Protein AF-A0A971MMQ7-F1 (afdb_monomer_lite)

pLDDT: mean 74.56, std 24.64, range [24.03, 98.5]

Secondary structure (DSSP, 8-state):
------------------HHHHHHHHHHHHHHTTTS-S--HHHHHHH--S----S--EEETTTTEEEPTHHHHHHHHHHHHHHHHHHHHHHHHHHTT----TT-EEEEEE-TT--EEEES---HHHHHHHHHHHHHHSTTTHHHHHHHHHHHHHHTT---HHHHHHHHHHHHIIIII---GGG-EEETTEEES--HHHHHHHTT-S--GGGHHHHHHHHHHHHHHHHH-GGGSPPP-EEEEEETTEEEETT-SS--SHHHHHHHHHHHHTT--------

Radius of gyration: 23.9 Å; chains: 1; bounding box: 64×46×93 Å

Structure (mmCIF, N/CA/C/O backbone):
data_AF-A0A971MMQ7-F1
#
_entry.id   AF-A0A971MMQ7-F1
#
loop_
_atom_site.group_PDB
_atom_site.id
_atom_site.type_symbol
_atom_site.label_atom_id
_atom_site.label_alt_id
_atom_site.label_comp_id
_atom_site.label_asym_id
_atom_site.label_entity_id
_atom_site.label_seq_id
_atom_site.pdbx_PDB_ins_code
_atom_site.Cartn_x
_atom_site.Cartn_y
_atom_site.Cartn_z
_atom_site.occupancy
_atom_site.B_iso_or_equiv
_atom_site.auth_seq_id
_atom_site.auth_comp_id
_atom_site.auth_asym_id
_atom_site.auth_atom_id
_atom_site.pdbx_PDB_model_num
ATOM 1 N N . MET A 1 1 ? 41.070 -28.101 64.635 1.00 34.81 1 MET A N 1
ATOM 2 C CA . MET A 1 1 ? 40.211 -28.229 63.433 1.00 34.81 1 MET A CA 1
ATOM 3 C C . MET A 1 1 ? 39.317 -26.997 63.395 1.00 34.81 1 MET A C 1
ATOM 5 O O . MET A 1 1 ? 38.638 -26.762 64.380 1.00 34.81 1 MET A O 1
ATOM 9 N N . ARG A 1 2 ? 39.597 -26.030 62.505 1.00 27.69 2 ARG A N 1
ATOM 10 C CA . ARG A 1 2 ? 38.999 -25.863 61.154 1.00 27.69 2 ARG A CA 1
ATOM 11 C C . ARG A 1 2 ? 37.474 -25.708 61.256 1.00 27.69 2 ARG A C 1
ATOM 13 O O . ARG A 1 2 ? 36.804 -26.694 61.514 1.00 27.69 2 ARG A O 1
ATOM 20 N N . CYS A 1 3 ? 36.942 -24.488 61.349 1.00 25.64 3 CYS A N 1
ATOM 21 C CA . CYS A 1 3 ? 36.770 -23.439 60.319 1.00 25.64 3 CYS A CA 1
ATOM 22 C C . CYS A 1 3 ? 35.684 -23.767 59.282 1.00 25.64 3 CYS A C 1
ATOM 24 O O . CYS A 1 3 ? 35.900 -24.549 58.362 1.00 25.64 3 CYS A O 1
ATOM 26 N N . VAL A 1 4 ? 34.537 -23.123 59.520 1.00 34.38 4 VAL A N 1
ATOM 27 C CA . VAL A 1 4 ? 33.591 -22.446 58.615 1.00 34.38 4 VAL A CA 1
ATOM 28 C C . VAL A 1 4 ? 33.930 -22.504 57.122 1.00 34.38 4 VAL A C 1
ATOM 30 O O . VAL A 1 4 ? 35.033 -22.127 56.731 1.00 34.38 4 VAL A O 1
ATOM 33 N N . ASN A 1 5 ? 32.945 -22.851 56.288 1.00 28.50 5 ASN A N 1
ATOM 34 C CA . ASN A 1 5 ? 32.966 -22.467 54.880 1.00 28.50 5 ASN A CA 1
ATOM 35 C C . ASN A 1 5 ? 31.577 -22.042 54.386 1.00 28.50 5 ASN A C 1
ATOM 37 O O . ASN A 1 5 ? 30.584 -22.741 54.581 1.00 28.50 5 ASN A O 1
ATOM 41 N N . ASN A 1 6 ? 31.566 -20.860 53.773 1.00 33.62 6 ASN A N 1
ATOM 42 C CA . ASN A 1 6 ? 30.440 -20.151 53.181 1.00 33.62 6 ASN A CA 1
ATOM 43 C C . ASN A 1 6 ? 30.003 -20.796 51.855 1.00 33.62 6 ASN A C 1
ATOM 45 O O . ASN A 1 6 ? 30.851 -21.143 51.035 1.00 33.62 6 ASN A O 1
ATOM 49 N N . GLY A 1 7 ? 28.693 -20.847 51.602 1.00 24.88 7 GLY A N 1
ATOM 50 C CA . GLY A 1 7 ? 28.107 -20.993 50.264 1.00 24.88 7 GLY A CA 1
ATOM 51 C C . GLY A 1 7 ? 27.170 -19.806 49.987 1.00 24.88 7 GLY A C 1
ATOM 52 O O . GLY A 1 7 ? 26.500 -19.368 50.924 1.00 24.88 7 GLY A O 1
ATOM 53 N N . PRO A 1 8 ? 27.143 -19.224 48.774 1.00 30.08 8 PRO A N 1
ATOM 54 C CA . PRO A 1 8 ? 26.617 -17.881 48.569 1.00 30.08 8 PRO A CA 1
ATOM 55 C C . PRO A 1 8 ? 25.093 -17.827 48.430 1.00 30.08 8 PRO A C 1
ATOM 57 O O . PRO A 1 8 ? 24.471 -18.621 47.728 1.00 30.08 8 PRO A O 1
ATOM 60 N N . ILE A 1 9 ? 24.532 -16.794 49.056 1.00 37.62 9 ILE A N 1
ATOM 61 C CA . ILE A 1 9 ? 23.237 -16.182 48.753 1.00 37.62 9 ILE A CA 1
ATOM 62 C C . ILE A 1 9 ? 23.372 -15.458 47.405 1.00 37.62 9 ILE A C 1
ATOM 64 O O . ILE A 1 9 ? 24.308 -14.680 47.224 1.00 37.62 9 ILE A O 1
ATOM 68 N N . GLY A 1 10 ? 22.441 -15.675 46.471 1.00 24.03 10 GLY A N 1
ATOM 69 C CA . GLY A 1 10 ? 22.446 -14.970 45.187 1.00 24.03 10 GLY A CA 1
ATOM 70 C C . GLY A 1 10 ? 21.228 -15.243 44.305 1.00 24.03 10 GLY A C 1
ATOM 71 O O . GLY A 1 10 ? 21.279 -16.094 43.429 1.00 24.03 10 GLY A O 1
ATOM 72 N N . ASN A 1 11 ? 20.143 -14.507 44.563 1.00 31.86 11 ASN A N 1
ATOM 73 C CA . ASN A 1 11 ? 19.087 -14.061 43.639 1.00 31.86 11 ASN A CA 1
ATOM 74 C C . ASN A 1 11 ? 19.003 -14.734 42.250 1.00 31.86 11 ASN A C 1
ATOM 76 O O . ASN A 1 11 ? 19.539 -14.224 41.268 1.00 31.86 11 ASN A O 1
ATOM 80 N N . GLY A 1 12 ? 18.211 -15.801 42.140 1.00 24.23 12 GLY A N 1
ATOM 81 C CA . GLY A 1 12 ? 17.670 -16.265 40.862 1.00 24.23 12 GLY A CA 1
ATOM 82 C C . GLY A 1 12 ? 16.331 -15.587 40.587 1.00 24.23 12 GLY A C 1
ATOM 83 O O . GLY A 1 12 ? 15.289 -16.068 41.026 1.00 24.23 12 GLY A O 1
ATOM 84 N N . VAL A 1 13 ? 16.350 -14.447 39.896 1.00 28.00 13 VAL A N 1
ATOM 85 C CA . VAL A 1 13 ? 15.137 -13.792 39.391 1.00 28.00 13 VAL A CA 1
ATOM 86 C C . VAL A 1 13 ? 14.482 -14.744 38.387 1.00 28.00 13 VAL A C 1
ATOM 88 O O . VAL A 1 13 ? 14.987 -14.928 37.282 1.00 28.00 13 VAL A O 1
ATOM 91 N N . ASN A 1 14 ? 13.360 -15.357 38.770 1.00 30.92 14 ASN A N 1
ATOM 92 C CA . ASN A 1 14 ? 12.449 -16.049 37.858 1.00 30.92 14 ASN A CA 1
ATOM 93 C C . ASN A 1 14 ? 11.810 -15.010 36.921 1.00 30.92 14 ASN A C 1
ATOM 95 O O . ASN A 1 14 ? 10.681 -14.570 37.122 1.00 30.92 14 ASN A O 1
ATOM 99 N N . GLY A 1 15 ? 12.564 -14.583 35.910 1.00 30.33 15 GLY A N 1
ATOM 100 C CA . GLY A 1 15 ? 12.119 -13.684 34.851 1.00 30.33 15 GLY A CA 1
ATOM 101 C C . GLY A 1 15 ? 11.265 -14.416 33.823 1.00 30.33 15 GLY A C 1
ATOM 102 O O . GLY A 1 15 ? 11.632 -14.492 32.655 1.00 30.33 15 GLY A O 1
ATOM 103 N N . TYR A 1 16 ? 10.130 -14.969 34.247 1.00 32.72 16 TYR A N 1
ATOM 104 C CA . TYR A 1 16 ? 9.055 -15.264 33.310 1.00 32.72 16 TYR A CA 1
ATOM 105 C C . TYR A 1 16 ? 8.518 -13.922 32.816 1.00 32.72 16 TYR A C 1
ATOM 107 O O . TYR A 1 16 ? 8.028 -13.113 33.608 1.00 32.72 16 TYR A O 1
ATOM 115 N N . TYR A 1 17 ? 8.601 -13.664 31.514 1.00 37.38 17 TYR A N 1
ATOM 116 C CA . TYR A 1 17 ? 7.833 -12.574 30.936 1.00 37.38 17 TYR A CA 1
ATOM 117 C C . TYR A 1 17 ? 6.344 -12.918 31.087 1.00 37.38 17 TYR A C 1
ATOM 119 O O . TYR A 1 17 ? 5.808 -13.747 30.352 1.00 37.38 17 TYR A O 1
ATOM 127 N N . ASN A 1 18 ? 5.679 -12.317 32.076 1.00 40.66 18 ASN A N 1
ATOM 128 C CA . ASN A 1 18 ? 4.221 -12.287 32.129 1.00 40.66 18 ASN A CA 1
ATOM 129 C C . ASN A 1 18 ? 3.702 -11.612 30.840 1.00 40.66 18 ASN A C 1
ATOM 131 O O . ASN A 1 18 ? 4.338 -10.688 30.330 1.00 40.66 18 ASN A O 1
ATOM 135 N N . GLN A 1 19 ? 2.562 -12.070 30.323 1.00 33.84 19 GLN A N 1
ATOM 136 C CA . GLN A 1 19 ? 1.870 -11.526 29.151 1.00 33.84 19 GLN A CA 1
ATOM 137 C C . GLN A 1 19 ? 1.741 -10.002 29.224 1.00 33.84 19 GLN A C 1
ATOM 139 O O . GLN A 1 19 ? 2.046 -9.318 28.252 1.00 33.84 19 GLN A O 1
ATOM 144 N N . ASP A 1 20 ? 1.436 -9.473 30.408 1.00 39.22 20 ASP A N 1
ATOM 145 C CA . ASP A 1 20 ? 1.331 -8.031 30.643 1.00 39.22 20 ASP A CA 1
ATOM 146 C C . ASP A 1 20 ? 2.671 -7.301 30.471 1.00 39.22 20 ASP A C 1
ATOM 148 O O . ASP A 1 20 ? 2.702 -6.180 29.979 1.00 39.22 20 ASP A O 1
ATOM 152 N N . ASN A 1 21 ? 3.799 -7.938 30.808 1.00 39.00 21 ASN A N 1
ATOM 153 C CA . ASN A 1 21 ? 5.134 -7.353 30.656 1.00 39.00 21 ASN A CA 1
ATOM 154 C C . ASN A 1 21 ? 5.617 -7.375 29.205 1.00 39.00 21 ASN A C 1
ATOM 156 O O . ASN A 1 21 ? 6.308 -6.448 28.798 1.00 39.00 21 ASN A O 1
ATOM 160 N N . LEU A 1 22 ? 5.270 -8.408 28.432 1.00 41.84 22 LEU A N 1
ATOM 161 C CA . LEU A 1 22 ? 5.614 -8.506 27.010 1.00 41.84 22 LEU A CA 1
ATOM 162 C C . LEU A 1 22 ? 4.708 -7.628 26.151 1.00 41.84 22 LEU A C 1
ATOM 164 O O . LEU A 1 22 ? 5.230 -6.896 25.325 1.00 41.84 22 LEU A O 1
ATOM 168 N N . ILE A 1 23 ? 3.393 -7.614 26.391 1.00 44.56 23 ILE A N 1
ATOM 169 C CA . ILE A 1 23 ? 2.484 -6.631 25.780 1.00 44.56 23 ILE A CA 1
ATOM 170 C C . ILE A 1 23 ? 2.944 -5.223 26.159 1.00 44.56 23 ILE A C 1
ATOM 172 O O . ILE A 1 23 ? 3.110 -4.387 25.282 1.00 44.56 23 ILE A O 1
ATOM 176 N N . SER A 1 24 ? 3.285 -4.979 27.432 1.00 45.28 24 SER A N 1
ATOM 177 C CA . SER A 1 24 ? 3.861 -3.697 27.850 1.00 45.28 24 SER A CA 1
ATOM 178 C C . SER A 1 24 ? 5.184 -3.388 27.151 1.00 45.28 24 SER A C 1
ATOM 180 O O . SER A 1 24 ? 5.416 -2.226 26.855 1.00 45.28 24 SER A O 1
ATOM 182 N N . LEU A 1 25 ? 6.050 -4.368 26.880 1.00 44.16 25 LEU A N 1
ATOM 183 C CA . LEU A 1 25 ? 7.312 -4.163 26.161 1.00 44.16 25 LEU A CA 1
ATOM 184 C C . LEU A 1 25 ? 7.067 -3.848 24.680 1.00 44.16 25 LEU A C 1
ATOM 186 O O . LEU A 1 25 ? 7.621 -2.879 24.179 1.00 44.16 25 LEU A O 1
ATOM 190 N N . MET A 1 26 ? 6.197 -4.618 24.021 1.00 44.75 26 MET A N 1
ATOM 191 C CA . MET A 1 26 ? 5.776 -4.412 22.634 1.00 44.75 26 MET A CA 1
ATOM 192 C C . MET A 1 26 ? 5.137 -3.024 22.461 1.00 44.75 26 MET A C 1
ATOM 194 O O . MET A 1 26 ? 5.500 -2.288 21.551 1.00 44.75 26 MET A O 1
ATOM 198 N N . SER A 1 27 ? 4.290 -2.605 23.407 1.00 48.75 27 SER A N 1
ATOM 199 C CA . SER A 1 27 ? 3.716 -1.254 23.443 1.00 48.75 27 SER A CA 1
ATOM 200 C C . SER A 1 27 ? 4.723 -0.165 23.854 1.00 48.75 27 SER A C 1
ATOM 202 O O . SER A 1 27 ? 4.603 0.976 23.420 1.00 48.75 27 SER A O 1
ATOM 204 N N . LYS A 1 28 ? 5.723 -0.469 24.698 1.00 47.91 28 LYS A N 1
ATOM 205 C CA . LYS A 1 28 ? 6.761 0.492 25.127 1.00 47.91 28 LYS A CA 1
ATOM 206 C C . LYS A 1 28 ? 7.783 0.775 24.034 1.00 47.91 28 LYS A C 1
ATOM 208 O O . LYS A 1 28 ? 8.225 1.914 23.946 1.00 47.91 28 LYS A O 1
ATOM 213 N N . GLU A 1 29 ? 8.177 -0.217 23.240 1.00 45.94 29 GLU A N 1
ATOM 214 C CA . GLU A 1 29 ? 9.072 0.002 22.095 1.00 45.94 29 GLU A CA 1
ATOM 215 C C . GLU A 1 29 ? 8.374 0.847 21.016 1.00 45.94 29 GLU A C 1
ATOM 217 O O . GLU A 1 29 ? 8.929 1.870 20.610 1.00 45.94 29 GLU A O 1
ATOM 222 N N . ALA A 1 30 ? 7.094 0.572 20.724 1.00 46.50 30 ALA A N 1
ATOM 223 C CA . ALA A 1 30 ? 6.254 1.447 19.897 1.00 46.50 30 ALA A CA 1
ATOM 224 C C . ALA A 1 30 ? 6.140 2.882 20.444 1.00 46.50 30 ALA A C 1
ATOM 226 O O . ALA A 1 30 ? 6.158 3.850 19.683 1.00 46.50 30 ALA A O 1
ATOM 227 N N . ALA A 1 31 ? 6.101 3.056 21.769 1.00 42.22 31 ALA A N 1
ATOM 228 C CA . ALA A 1 31 ? 6.071 4.379 22.392 1.00 42.22 31 ALA A CA 1
ATOM 229 C C . ALA A 1 31 ? 7.434 5.108 22.396 1.00 42.22 31 ALA A C 1
ATOM 231 O O . ALA A 1 31 ? 7.471 6.335 22.322 1.00 42.22 31 ALA A O 1
ATOM 232 N N . LYS A 1 32 ? 8.571 4.401 22.471 1.00 42.53 32 LYS A N 1
ATOM 233 C CA . LYS A 1 32 ? 9.910 5.018 22.592 1.00 42.53 32 LYS A CA 1
ATOM 234 C C . LYS A 1 32 ? 10.365 5.778 21.342 1.00 42.53 32 LYS A C 1
ATOM 236 O O . LYS A 1 32 ? 11.195 6.677 21.470 1.00 42.53 32 LYS A O 1
ATOM 241 N N . LYS A 1 33 ? 9.826 5.468 20.159 1.00 47.81 33 LYS A N 1
ATOM 242 C CA . LYS A 1 33 ? 10.146 6.166 18.898 1.00 47.81 33 LYS A CA 1
ATOM 243 C C . LYS A 1 33 ? 9.151 7.264 18.500 1.00 47.81 33 LYS A C 1
ATOM 245 O O . LYS A 1 33 ? 9.396 7.954 17.517 1.00 47.81 33 LYS A O 1
ATOM 250 N N . GLN A 1 34 ? 8.114 7.528 19.305 1.00 41.59 34 GLN A N 1
ATOM 251 C CA . GLN A 1 34 ? 7.144 8.625 19.094 1.00 41.59 34 GLN A CA 1
ATOM 252 C C . GLN A 1 34 ? 7.764 10.041 19.071 1.00 41.59 34 GLN A C 1
ATOM 254 O O . GLN A 1 34 ? 7.063 11.007 18.786 1.00 41.59 34 GLN A O 1
ATOM 259 N N . ASN A 1 35 ? 9.070 10.180 19.338 1.00 37.81 35 ASN A N 1
ATOM 260 C CA . ASN A 1 35 ? 9.793 11.456 19.374 1.00 37.81 35 ASN A CA 1
ATOM 261 C C . ASN A 1 35 ? 10.713 11.720 18.165 1.00 37.81 35 ASN A C 1
ATOM 263 O O . ASN A 1 35 ? 11.506 12.661 18.220 1.00 37.81 35 ASN A O 1
ATOM 267 N N . GLN A 1 36 ? 10.645 10.940 17.081 1.00 37.41 36 GLN A N 1
ATOM 268 C CA . GLN A 1 36 ? 11.369 11.256 15.843 1.00 37.41 36 GLN A CA 1
ATOM 269 C C . GLN A 1 36 ? 10.402 11.355 14.663 1.00 37.41 36 GLN A C 1
ATOM 271 O O . GLN A 1 36 ? 9.666 10.430 14.340 1.00 37.41 36 GLN A O 1
ATOM 276 N N . THR A 1 37 ? 10.374 12.551 14.088 1.00 35.06 37 THR A N 1
ATOM 277 C CA . THR A 1 37 ? 9.472 13.025 13.044 1.00 35.06 37 THR A CA 1
ATOM 278 C C . THR A 1 37 ? 9.555 12.206 11.758 1.00 35.06 37 THR A C 1
ATOM 280 O O . THR A 1 37 ? 10.630 11.794 11.327 1.00 35.06 37 THR A O 1
ATOM 283 N N . ALA A 1 38 ? 8.391 12.056 11.128 1.00 42.06 38 ALA A N 1
ATOM 284 C CA . ALA A 1 38 ? 8.193 11.562 9.775 1.00 42.06 38 ALA A CA 1
ATOM 285 C C . ALA A 1 38 ? 9.050 12.334 8.758 1.00 42.06 38 ALA A C 1
ATOM 287 O O . ALA A 1 38 ? 8.891 13.546 8.679 1.00 42.06 38 ALA A O 1
ATOM 288 N N . THR A 1 39 ? 9.932 11.625 8.036 1.00 34.44 39 THR A N 1
ATOM 289 C CA . THR A 1 39 ? 10.373 11.837 6.630 1.00 34.44 39 THR A CA 1
ATOM 290 C C . THR A 1 39 ? 11.683 11.071 6.352 1.00 34.44 39 THR A C 1
ATOM 292 O O . THR A 1 39 ? 12.728 11.673 6.117 1.00 34.44 39 THR A O 1
ATOM 295 N N . SER A 1 40 ? 11.655 9.733 6.399 1.00 37.84 40 SER A N 1
ATOM 296 C CA . SER A 1 40 ? 12.747 8.868 5.890 1.00 37.84 40 SER A CA 1
ATOM 297 C C . SER A 1 40 ? 12.279 7.447 5.499 1.00 37.84 40 SER A C 1
ATOM 299 O O . SER A 1 40 ? 13.078 6.509 5.444 1.00 37.84 40 SER A O 1
ATOM 301 N N . GLY A 1 41 ? 10.973 7.266 5.253 1.00 38.44 41 GLY A N 1
ATOM 302 C CA . GLY A 1 41 ? 10.294 5.961 5.253 1.00 38.44 41 GLY A CA 1
ATOM 303 C C . GLY A 1 41 ? 10.783 4.964 4.201 1.00 38.44 41 GLY A C 1
ATOM 304 O O . GLY A 1 41 ? 11.091 3.831 4.542 1.00 38.44 41 GLY A O 1
ATOM 305 N N . ILE A 1 42 ? 10.954 5.375 2.945 1.00 35.03 42 ILE A N 1
ATOM 306 C CA . ILE A 1 42 ? 11.147 4.397 1.860 1.00 35.03 42 ILE A CA 1
ATOM 307 C C . ILE A 1 42 ? 12.557 3.779 1.861 1.00 35.03 42 ILE A C 1
ATOM 309 O O . ILE A 1 42 ? 12.695 2.567 1.720 1.00 35.03 42 ILE A O 1
ATOM 313 N N . GLU A 1 43 ? 13.620 4.554 2.101 1.00 32.69 43 GLU A N 1
ATOM 314 C CA . GLU A 1 43 ? 14.986 3.997 2.132 1.00 32.69 43 GLU A CA 1
ATOM 315 C C . GLU A 1 43 ? 15.269 3.205 3.416 1.00 32.69 43 GLU A C 1
ATOM 317 O O . GLU A 1 43 ? 15.989 2.212 3.377 1.00 32.69 43 GLU A O 1
ATOM 322 N N . SER A 1 44 ? 14.644 3.553 4.545 1.00 37.41 44 SER A N 1
ATOM 323 C CA . SER A 1 44 ? 14.799 2.794 5.796 1.00 37.41 44 SER A CA 1
ATOM 324 C C . SER A 1 44 ? 14.001 1.483 5.834 1.00 37.41 44 SER A C 1
ATOM 326 O O . SER A 1 44 ? 14.394 0.558 6.548 1.00 37.41 44 SER A O 1
ATOM 328 N N . MET A 1 45 ? 12.932 1.366 5.036 1.00 32.56 45 MET A N 1
ATOM 329 C CA . MET A 1 45 ? 12.142 0.135 4.901 1.00 32.56 45 MET A CA 1
ATOM 330 C C . MET A 1 45 ? 12.858 -0.958 4.098 1.00 32.56 45 MET A C 1
ATOM 332 O O . MET A 1 45 ? 12.612 -2.138 4.348 1.00 32.56 45 MET A O 1
ATOM 336 N N . PHE A 1 46 ? 13.777 -0.586 3.199 1.00 34.44 46 PHE A N 1
ATOM 337 C CA . PHE A 1 46 ? 14.582 -1.533 2.416 1.00 34.44 46 PHE A CA 1
ATOM 338 C C . PHE A 1 46 ? 16.056 -1.630 2.858 1.00 34.44 46 PHE A C 1
ATOM 340 O O . PHE A 1 46 ? 16.687 -2.644 2.580 1.00 34.44 46 PHE A O 1
ATOM 347 N N . ALA A 1 47 ? 16.615 -0.641 3.574 1.00 31.30 47 ALA A N 1
ATOM 348 C CA . ALA A 1 47 ? 18.053 -0.598 3.898 1.00 31.30 47 ALA A CA 1
ATOM 349 C C . ALA A 1 47 ? 18.447 -1.004 5.335 1.00 31.30 47 ALA A C 1
ATOM 351 O O . ALA A 1 47 ? 19.617 -0.897 5.695 1.00 31.30 47 ALA A O 1
ATOM 352 N N . ALA A 1 48 ? 17.534 -1.492 6.180 1.00 33.38 48 ALA A N 1
ATOM 353 C CA . ALA A 1 48 ? 17.875 -1.906 7.548 1.00 33.38 48 ALA A CA 1
ATOM 354 C C . ALA A 1 48 ? 18.111 -3.424 7.695 1.00 33.38 48 ALA A C 1
ATOM 356 O O . ALA A 1 48 ? 17.638 -4.049 8.645 1.00 33.38 48 ALA A O 1
ATOM 357 N N . GLU A 1 49 ? 18.893 -4.028 6.797 1.00 39.31 49 GLU A N 1
ATOM 358 C CA . GLU A 1 49 ? 19.602 -5.275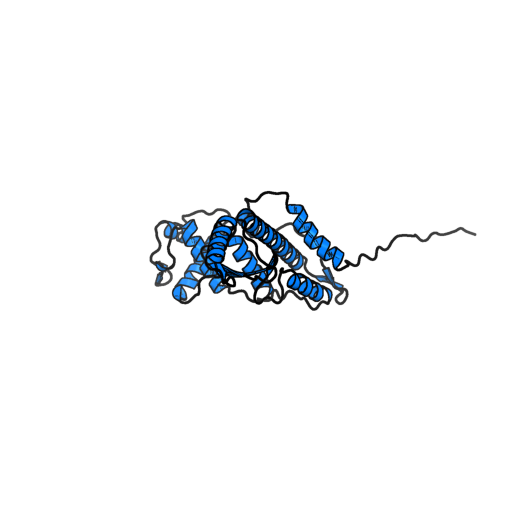 7.107 1.00 39.31 49 GLU A CA 1
ATOM 359 C C . GLU A 1 49 ? 20.868 -4.953 7.908 1.00 39.31 49 GLU A C 1
ATOM 361 O O . GLU A 1 49 ? 21.977 -4.907 7.389 1.00 39.31 49 GLU A O 1
ATOM 366 N N . SER A 1 50 ? 20.696 -4.649 9.192 1.00 31.95 50 SER A N 1
ATOM 367 C CA . SER A 1 50 ? 21.668 -4.890 10.270 1.00 31.95 50 SER A CA 1
ATOM 368 C C . SER A 1 50 ? 21.243 -4.105 11.509 1.00 31.95 50 SER A C 1
ATOM 370 O O . SER A 1 50 ? 20.912 -2.928 11.440 1.00 31.95 50 SER A O 1
ATOM 372 N N . ASN A 1 51 ? 21.317 -4.760 12.670 1.00 30.05 51 ASN A N 1
ATOM 373 C CA . ASN A 1 51 ? 21.263 -4.164 14.017 1.00 30.05 51 ASN A CA 1
ATOM 374 C C . ASN A 1 51 ? 19.930 -4.170 14.779 1.00 30.05 51 ASN A C 1
ATOM 376 O O . ASN A 1 51 ? 19.710 -3.332 15.648 1.00 30.05 51 ASN A O 1
ATOM 380 N N . LEU A 1 52 ? 19.126 -5.221 14.613 1.00 31.94 52 LEU A N 1
ATOM 381 C CA . LEU A 1 52 ? 18.319 -5.744 15.727 1.00 31.94 52 LEU A CA 1
ATOM 382 C C . LEU A 1 52 ? 18.693 -7.206 16.013 1.00 31.94 52 LEU A C 1
ATOM 384 O O . LEU A 1 52 ? 17.856 -8.107 16.024 1.00 31.94 52 LEU A O 1
ATOM 388 N N . SER A 1 53 ? 19.990 -7.429 16.259 1.00 30.17 53 SER A N 1
ATOM 389 C CA . SER A 1 53 ? 20.439 -8.566 17.064 1.00 30.17 53 SER A CA 1
ATOM 390 C C . SER A 1 53 ? 20.181 -8.216 18.523 1.00 30.17 53 SER A C 1
ATOM 392 O O . SER A 1 53 ? 20.986 -7.555 19.173 1.00 30.17 53 SER A O 1
ATOM 394 N N . THR A 1 54 ? 19.044 -8.634 19.068 1.00 35.94 54 THR A N 1
ATOM 395 C CA . THR A 1 54 ? 19.061 -8.965 20.489 1.00 35.94 54 THR A CA 1
ATOM 396 C C . THR A 1 54 ? 19.738 -10.324 20.575 1.00 35.94 54 THR A C 1
ATOM 398 O O . THR A 1 54 ? 19.158 -11.315 20.131 1.00 35.94 54 THR A O 1
ATOM 401 N N . ASP A 1 55 ? 20.945 -10.385 21.137 1.00 34.41 55 ASP A N 1
ATOM 402 C CA . ASP A 1 55 ? 21.786 -11.593 21.269 1.00 34.41 55 ASP A CA 1
ATOM 403 C C . ASP A 1 55 ? 21.162 -12.734 22.105 1.00 34.41 55 ASP A C 1
ATOM 405 O O . ASP A 1 55 ? 21.837 -13.659 22.556 1.00 34.41 55 ASP A O 1
ATOM 409 N N . LYS A 1 56 ? 19.857 -12.685 22.359 1.00 40.38 56 LYS A N 1
ATOM 410 C CA . LYS A 1 56 ? 19.093 -13.718 23.041 1.00 40.38 56 LYS A CA 1
ATOM 411 C C . LYS A 1 56 ? 17.795 -13.900 22.268 1.00 40.38 56 LYS A C 1
ATOM 413 O O . LYS A 1 56 ? 16.903 -13.061 22.346 1.00 40.38 56 LYS A O 1
ATOM 418 N N . GLY A 1 57 ? 17.722 -14.975 21.484 1.00 45.69 57 GLY A N 1
ATOM 419 C CA . GLY A 1 57 ? 16.478 -15.416 20.854 1.00 45.69 57 GLY A CA 1
ATOM 420 C C . GLY A 1 57 ? 15.409 -15.773 21.895 1.00 45.69 57 GLY A C 1
ATOM 421 O O . GLY A 1 57 ? 15.567 -15.551 23.095 1.00 45.69 57 GLY A O 1
ATOM 422 N N . VAL A 1 58 ? 14.323 -16.406 21.468 1.00 44.22 58 VAL A N 1
ATOM 423 C CA . VAL A 1 58 ? 13.361 -16.988 22.418 1.00 44.22 58 VAL A CA 1
ATOM 424 C C . VAL A 1 58 ? 13.801 -18.414 22.739 1.00 44.22 58 VAL A C 1
ATOM 426 O O . VAL A 1 58 ? 13.884 -19.247 21.842 1.00 44.22 58 VAL A O 1
ATOM 429 N N . TYR A 1 59 ? 14.142 -18.694 23.999 1.00 41.66 59 TYR A N 1
ATOM 430 C CA . TYR A 1 59 ? 14.596 -20.020 24.430 1.00 41.66 59 TYR A CA 1
ATOM 431 C C . TYR A 1 59 ? 13.438 -21.031 24.403 1.00 41.66 59 TYR A C 1
ATOM 433 O O . TYR A 1 59 ? 12.469 -20.892 25.152 1.00 41.66 59 TYR A O 1
ATOM 441 N N . ASP A 1 60 ? 13.544 -22.055 23.555 1.00 45.59 60 ASP A N 1
ATOM 442 C CA . ASP A 1 60 ? 12.644 -23.207 23.542 1.00 45.59 60 ASP A CA 1
ATOM 443 C C . ASP A 1 60 ? 13.141 -24.244 24.559 1.00 45.59 60 ASP A C 1
ATOM 445 O O . ASP A 1 60 ? 14.148 -24.925 24.357 1.00 45.59 60 ASP A O 1
ATOM 449 N N . SER A 1 61 ? 12.418 -24.376 25.672 1.00 37.25 61 SER A N 1
ATOM 450 C CA . SER A 1 61 ? 12.764 -25.303 26.753 1.00 37.25 61 SER A CA 1
ATOM 451 C C . SER A 1 61 ? 12.503 -26.777 26.429 1.00 37.25 61 SER A C 1
ATOM 453 O O . SER A 1 61 ? 12.970 -27.643 27.165 1.00 37.25 61 SER A O 1
ATOM 455 N N . LYS A 1 62 ? 11.777 -27.090 25.347 1.00 41.03 62 LYS A N 1
ATOM 456 C CA . LYS A 1 62 ? 11.518 -28.472 24.912 1.00 41.03 62 LYS A CA 1
ATOM 457 C C . LYS A 1 62 ? 12.613 -28.997 23.996 1.00 41.03 62 LYS A C 1
ATOM 459 O O . LYS A 1 62 ? 12.900 -30.189 24.022 1.00 41.03 62 LYS A O 1
ATOM 464 N N . THR A 1 63 ? 13.202 -28.126 23.184 1.00 43.81 63 THR A N 1
ATOM 465 C CA . THR A 1 63 ? 14.261 -28.491 22.232 1.00 43.81 63 THR A CA 1
ATOM 466 C C . THR A 1 63 ? 15.651 -28.055 22.691 1.00 43.81 63 THR A C 1
ATOM 468 O O . THR A 1 63 ? 16.642 -28.508 22.127 1.00 43.81 63 THR A O 1
ATOM 471 N N . GLY A 1 64 ? 15.747 -27.189 23.707 1.00 35.69 64 GLY A N 1
ATOM 472 C CA . GLY A 1 64 ? 17.011 -26.636 24.193 1.00 35.69 64 GLY A CA 1
ATOM 473 C C . GLY A 1 64 ? 17.647 -25.628 23.232 1.00 35.69 64 GLY A C 1
ATOM 474 O O . GLY A 1 64 ? 18.839 -25.347 23.346 1.00 35.69 64 GLY A O 1
ATOM 475 N N . THR A 1 65 ? 16.880 -25.095 22.277 1.00 39.62 65 THR A N 1
ATOM 476 C CA . THR A 1 65 ? 17.379 -24.222 21.205 1.00 39.62 65 THR A CA 1
ATOM 477 C C . THR A 1 65 ? 16.815 -22.813 21.310 1.00 39.62 65 THR A C 1
ATOM 479 O O . THR A 1 65 ? 15.680 -22.610 21.732 1.00 39.62 65 THR A O 1
ATOM 482 N N . TRP A 1 66 ? 17.579 -21.827 20.855 1.00 45.38 66 TRP A N 1
ATOM 483 C CA . TRP A 1 66 ? 17.101 -20.455 20.705 1.00 45.38 66 TRP A CA 1
ATOM 484 C C . TRP A 1 66 ? 16.358 -20.313 19.368 1.00 45.38 66 TRP A C 1
ATOM 486 O O . TRP A 1 66 ? 16.938 -20.562 18.314 1.00 45.38 66 TRP A O 1
ATOM 496 N N . ALA A 1 67 ? 15.078 -19.937 19.398 1.00 45.31 67 ALA A N 1
ATOM 497 C CA . ALA A 1 67 ? 14.309 -19.591 18.204 1.00 45.31 67 ALA A CA 1
ATOM 498 C C . ALA A 1 67 ? 14.766 -18.226 17.659 1.00 45.31 67 ALA A C 1
ATOM 500 O O . ALA A 1 67 ? 15.033 -17.300 18.432 1.00 45.31 67 ALA A O 1
ATOM 501 N N . SER A 1 68 ? 14.870 -18.119 16.332 1.00 43.00 68 SER A N 1
ATOM 502 C CA . SER A 1 68 ? 15.456 -16.983 15.611 1.00 43.00 68 SER A CA 1
ATOM 503 C C . SER A 1 68 ? 14.796 -15.639 15.950 1.00 43.00 68 SER A C 1
ATOM 505 O O . SER A 1 68 ? 13.576 -15.483 15.876 1.00 43.00 68 SER A O 1
ATOM 507 N N . SER A 1 69 ? 15.630 -14.646 16.267 1.00 48.62 69 SER A N 1
ATOM 508 C CA . SER A 1 69 ? 15.279 -13.255 16.596 1.00 48.62 69 SER A CA 1
ATOM 509 C C . SER A 1 69 ? 14.538 -12.505 15.480 1.00 48.62 69 SER A C 1
ATOM 511 O O . SER A 1 69 ? 13.784 -11.581 15.771 1.00 48.62 69 SER A O 1
ATOM 513 N N . GLY A 1 70 ? 14.679 -12.924 14.217 1.00 49.56 70 GLY A N 1
ATOM 514 C CA . GLY A 1 70 ? 14.068 -12.243 13.067 1.00 49.56 70 GLY A CA 1
ATOM 515 C C . GLY A 1 70 ? 12.536 -12.163 13.106 1.00 49.56 70 GLY A C 1
ATOM 516 O O . GLY A 1 70 ? 11.972 -11.126 12.769 1.00 49.56 70 GLY A O 1
ATOM 517 N N . ASN A 1 71 ? 11.853 -13.205 13.596 1.00 58.94 71 ASN A N 1
ATOM 518 C CA . ASN A 1 71 ? 10.382 -13.238 13.619 1.00 58.94 71 ASN A CA 1
ATOM 519 C C . ASN A 1 71 ? 9.791 -12.279 14.659 1.00 58.94 71 ASN A C 1
ATOM 521 O O . ASN A 1 71 ? 8.748 -11.673 14.428 1.00 58.94 71 ASN A O 1
ATOM 525 N N . LEU 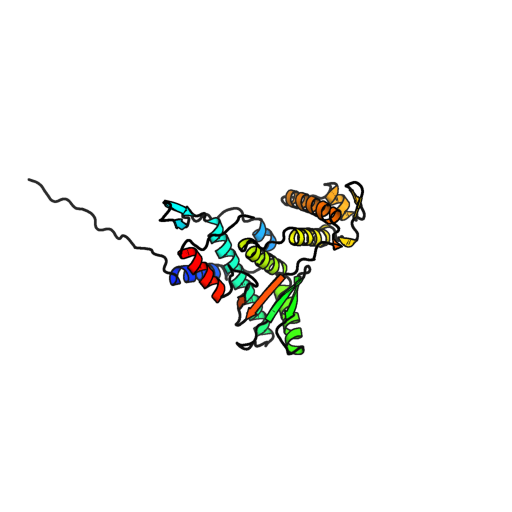A 1 72 ? 10.460 -12.128 15.805 1.00 62.41 72 LEU A N 1
ATOM 526 C CA . LEU A 1 72 ? 10.032 -11.187 16.836 1.00 62.41 72 LEU A CA 1
ATOM 527 C C . LEU A 1 72 ? 10.323 -9.745 16.413 1.00 62.41 72 LEU A C 1
ATOM 529 O O . LEU A 1 72 ? 9.462 -8.891 16.589 1.00 62.41 72 LEU A O 1
ATOM 533 N N . SER A 1 73 ? 11.486 -9.479 15.812 1.00 63.66 73 SER A N 1
ATOM 534 C CA . SER A 1 73 ? 11.823 -8.145 15.299 1.00 63.66 73 SER A CA 1
ATOM 535 C C . SER A 1 73 ? 10.859 -7.689 14.199 1.00 63.66 73 SER A C 1
ATOM 537 O O . SER A 1 73 ? 10.417 -6.544 14.217 1.00 63.66 73 SER A O 1
ATOM 539 N N . LEU A 1 74 ? 10.473 -8.585 13.282 1.00 68.19 74 LEU A N 1
ATOM 540 C CA . LEU A 1 74 ? 9.457 -8.307 12.261 1.00 68.19 74 LEU A CA 1
ATOM 541 C C . LEU A 1 74 ? 8.085 -8.008 12.884 1.00 68.19 74 LEU A C 1
ATOM 543 O O . LEU A 1 74 ? 7.429 -7.044 12.500 1.00 68.19 74 LEU A O 1
ATOM 547 N N . ALA A 1 75 ? 7.666 -8.802 13.873 1.00 69.75 75 ALA A N 1
ATOM 548 C CA . ALA A 1 75 ? 6.406 -8.581 14.578 1.00 69.75 75 ALA A CA 1
ATOM 549 C C . ALA A 1 75 ? 6.387 -7.246 15.337 1.00 69.75 75 ALA A C 1
ATOM 551 O O . ALA A 1 75 ? 5.392 -6.530 15.290 1.00 69.75 75 ALA A O 1
ATOM 552 N N . LEU A 1 76 ? 7.489 -6.899 16.008 1.00 70.19 76 LEU A N 1
ATOM 553 C CA . LEU A 1 76 ? 7.644 -5.611 16.679 1.00 70.19 76 LEU A CA 1
ATOM 554 C C . LEU A 1 76 ? 7.547 -4.466 15.674 1.00 70.19 76 LEU A C 1
ATOM 556 O O . LEU A 1 76 ? 6.751 -3.563 15.888 1.00 70.19 76 LEU A O 1
ATOM 560 N N . ARG A 1 77 ? 8.267 -4.544 14.548 1.00 74.44 77 ARG A N 1
ATOM 561 C CA . ARG A 1 77 ? 8.204 -3.524 13.495 1.00 74.44 77 ARG A CA 1
ATOM 562 C C . ARG A 1 77 ? 6.782 -3.326 12.969 1.00 74.44 77 ARG A C 1
ATOM 564 O O . ARG A 1 77 ? 6.303 -2.201 12.934 1.00 74.44 77 ARG A O 1
ATOM 571 N N . ASN A 1 78 ? 6.086 -4.411 12.630 1.00 80.38 78 ASN A N 1
ATOM 572 C CA . ASN A 1 78 ? 4.704 -4.328 12.160 1.00 80.38 78 ASN A CA 1
ATOM 573 C C . ASN A 1 78 ? 3.776 -3.728 13.235 1.00 80.38 78 ASN A C 1
ATOM 575 O O . ASN A 1 78 ? 2.881 -2.955 12.910 1.00 80.38 78 ASN A O 1
ATOM 579 N N . LEU A 1 79 ? 3.989 -4.025 14.519 1.00 79.94 79 LEU A N 1
ATOM 580 C CA . LEU A 1 79 ? 3.215 -3.389 15.585 1.00 79.94 79 LEU A CA 1
ATOM 581 C C . LEU A 1 79 ? 3.510 -1.882 15.702 1.00 79.94 79 LEU A C 1
ATOM 583 O O . LEU A 1 79 ? 2.575 -1.097 15.842 1.00 79.94 79 LEU A O 1
ATOM 587 N N . GLU A 1 80 ? 4.781 -1.474 15.614 1.00 78.81 80 GLU A N 1
ATOM 588 C CA . GLU A 1 80 ? 5.184 -0.058 15.614 1.00 78.81 80 GLU A CA 1
ATOM 589 C C . GLU A 1 80 ? 4.516 0.702 14.455 1.00 78.81 80 GLU A C 1
ATOM 591 O O . GLU A 1 80 ? 3.909 1.755 14.660 1.00 78.81 80 GLU A O 1
ATOM 596 N N . GLU A 1 81 ? 4.569 0.139 13.247 1.00 82.81 81 GLU A N 1
ATOM 597 C CA . GLU A 1 81 ? 3.920 0.689 12.052 1.00 82.81 81 GLU A CA 1
ATOM 598 C C . GLU A 1 81 ? 2.397 0.773 12.223 1.00 82.81 81 GLU A C 1
ATOM 600 O O . GLU A 1 81 ? 1.788 1.807 11.941 1.00 82.81 81 GLU A O 1
ATOM 605 N N . ARG A 1 82 ? 1.769 -0.290 12.743 1.00 87.75 82 ARG A N 1
ATOM 606 C CA . ARG A 1 82 ? 0.327 -0.337 13.017 1.00 87.75 82 ARG A CA 1
ATOM 607 C C . ARG A 1 82 ? -0.105 0.799 13.943 1.00 87.75 82 ARG A C 1
ATOM 609 O O . ARG A 1 82 ? -1.095 1.473 13.649 1.00 87.75 82 ARG A O 1
ATOM 616 N N . ASP A 1 83 ? 0.621 1.020 15.034 1.00 82.81 83 ASP A N 1
ATOM 617 C CA . ASP A 1 83 ? 0.320 2.087 15.989 1.00 82.81 83 ASP A CA 1
ATOM 618 C C . ASP A 1 83 ? 0.504 3.477 15.370 1.00 82.81 83 ASP A C 1
ATOM 620 O O . ASP A 1 83 ? -0.333 4.359 15.588 1.00 82.81 83 ASP A O 1
ATOM 624 N N . ALA A 1 84 ? 1.535 3.670 14.544 1.00 86.31 84 ALA A N 1
ATOM 625 C CA . ALA A 1 84 ? 1.737 4.918 13.816 1.00 86.31 84 ALA A CA 1
ATOM 626 C C . ALA A 1 84 ? 0.561 5.220 12.868 1.00 86.31 84 ALA A C 1
ATOM 628 O O . ALA A 1 84 ? 0.000 6.320 12.907 1.00 86.31 84 ALA A O 1
ATOM 629 N N . PHE A 1 85 ? 0.111 4.239 12.078 1.00 92.06 85 PHE A N 1
ATOM 630 C CA . PHE A 1 85 ? -1.047 4.417 11.197 1.00 92.06 85 PHE A CA 1
ATOM 631 C C . PHE A 1 85 ? -2.340 4.681 11.972 1.00 92.06 85 PHE A C 1
ATOM 633 O O . PHE A 1 85 ? -3.105 5.571 11.596 1.00 92.06 85 PHE A O 1
ATOM 640 N N . ASN A 1 86 ? -2.566 3.978 13.088 1.00 91.12 86 ASN A N 1
ATOM 641 C CA . ASN A 1 86 ? -3.701 4.252 13.970 1.00 91.12 86 ASN A CA 1
ATOM 642 C C . ASN A 1 86 ? -3.696 5.715 14.428 1.00 91.12 86 ASN A C 1
ATOM 644 O O . ASN A 1 86 ? -4.734 6.376 14.389 1.00 91.12 86 ASN A O 1
ATOM 648 N N . GLN A 1 87 ? -2.545 6.253 14.833 1.00 91.00 87 GLN A N 1
ATOM 649 C CA . GLN A 1 87 ? -2.439 7.647 15.263 1.00 91.00 87 GLN A CA 1
ATOM 650 C C . GLN A 1 87 ? -2.721 8.629 14.129 1.00 91.00 87 GLN A C 1
ATOM 652 O O . GLN A 1 87 ? -3.506 9.559 14.325 1.00 91.00 87 GLN A O 1
ATOM 657 N N . ILE A 1 88 ? -2.137 8.416 12.946 1.00 92.69 88 ILE A N 1
ATOM 658 C CA . ILE A 1 88 ? -2.370 9.270 11.771 1.00 92.69 88 ILE A CA 1
ATOM 659 C C . ILE A 1 88 ? -3.868 9.323 11.452 1.00 92.69 88 ILE A C 1
ATOM 661 O O . ILE A 1 88 ? -4.443 10.410 11.357 1.00 92.69 88 ILE A O 1
ATOM 665 N N . ILE A 1 89 ? -4.520 8.159 11.378 1.00 96.19 89 ILE A N 1
ATOM 666 C CA . ILE A 1 89 ? -5.948 8.045 11.066 1.00 96.19 89 ILE A CA 1
ATOM 667 C C . ILE A 1 89 ? -6.800 8.720 12.147 1.00 96.19 89 ILE A C 1
ATOM 669 O O . ILE A 1 89 ? -7.633 9.570 11.832 1.00 96.19 89 ILE A O 1
ATOM 673 N N . ASN A 1 90 ? -6.588 8.400 13.427 1.00 95.00 90 ASN A N 1
ATOM 674 C CA . ASN A 1 90 ? -7.376 8.980 14.519 1.00 95.00 90 ASN A CA 1
ATOM 675 C C . ASN A 1 90 ? -7.227 10.503 14.599 1.00 95.00 90 ASN A C 1
ATOM 677 O O . ASN A 1 90 ? -8.222 11.212 14.781 1.00 95.00 90 ASN A O 1
ATOM 681 N N . ASN A 1 91 ? -6.006 11.016 14.440 1.00 95.00 91 ASN A N 1
ATOM 682 C CA . ASN A 1 91 ? -5.736 12.451 14.458 1.00 95.00 91 ASN A CA 1
ATOM 683 C C . ASN A 1 91 ? -6.421 13.154 13.283 1.00 95.00 91 ASN A C 1
ATOM 685 O O . ASN A 1 91 ? -7.041 14.202 13.476 1.00 95.00 91 ASN A O 1
ATOM 689 N N . ALA A 1 92 ? -6.365 12.565 12.086 1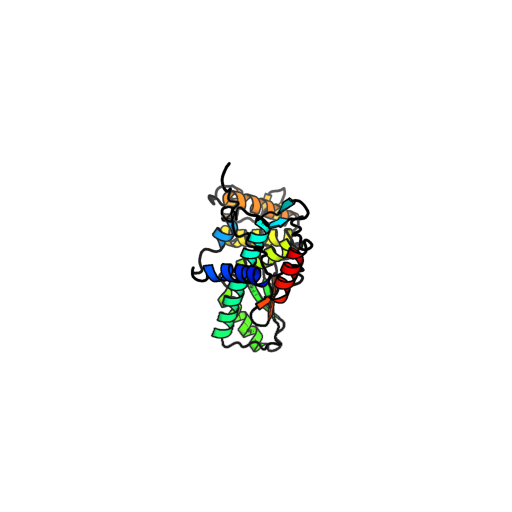.00 96.31 92 ALA A N 1
ATOM 690 C CA . ALA A 1 92 ? -7.019 13.100 10.899 1.00 96.31 92 ALA A CA 1
ATOM 691 C C . ALA A 1 92 ? -8.546 13.159 11.064 1.00 96.31 92 ALA A C 1
ATOM 693 O O . ALA A 1 92 ? -9.146 14.224 10.890 1.00 96.31 92 ALA A O 1
ATOM 694 N N . LEU A 1 93 ? -9.168 12.053 11.488 1.00 97.00 93 LEU A N 1
ATOM 695 C CA . LEU A 1 93 ? -10.613 11.986 11.729 1.00 97.00 93 LEU A CA 1
ATOM 696 C C . LEU A 1 93 ? -11.052 12.988 12.807 1.00 97.00 93 LEU A C 1
ATOM 698 O O . LEU A 1 93 ? -12.019 13.728 12.611 1.00 97.00 93 LEU A O 1
ATOM 702 N N . THR A 1 94 ? -10.302 13.075 13.910 1.00 96.38 94 THR A N 1
ATOM 703 C CA . THR A 1 94 ? -10.581 14.012 15.010 1.00 96.38 94 THR A CA 1
ATOM 704 C C . THR A 1 94 ? -10.493 15.463 14.545 1.00 96.38 94 THR A C 1
ATOM 706 O O . THR A 1 94 ? -11.412 16.244 14.797 1.00 96.38 94 THR A O 1
ATOM 709 N N . LYS A 1 95 ? -9.429 15.829 13.817 1.00 96.69 95 LYS A N 1
ATOM 710 C CA . LYS A 1 95 ? -9.231 17.183 13.276 1.00 96.69 95 LYS A CA 1
ATOM 711 C C . LYS A 1 95 ? -10.331 17.576 12.287 1.00 96.69 95 LYS A C 1
ATOM 713 O O . LYS A 1 95 ? -10.745 18.731 12.264 1.00 96.69 95 LYS A O 1
ATOM 718 N N . ALA A 1 96 ? -10.842 16.619 11.514 1.00 96.88 96 ALA A N 1
ATOM 719 C CA . ALA A 1 96 ? -11.965 16.820 10.601 1.00 96.88 96 ALA A CA 1
ATOM 720 C C . ALA A 1 96 ? -13.341 16.847 11.306 1.00 96.88 96 ALA A C 1
ATOM 722 O O . ALA A 1 96 ? -14.372 17.055 10.653 1.00 96.88 96 ALA A O 1
ATOM 723 N N . GLY A 1 97 ? -13.392 16.629 12.626 1.00 96.62 97 GLY A N 1
ATOM 724 C CA . GLY A 1 97 ? -14.631 16.548 13.403 1.00 96.62 97 GLY A CA 1
ATOM 725 C C . GLY A 1 97 ? -15.469 15.305 13.088 1.00 96.62 97 GLY A C 1
ATOM 726 O O . GLY A 1 97 ? -16.679 15.307 13.312 1.00 96.62 97 GLY A O 1
ATOM 727 N N . ILE A 1 98 ? -14.854 14.258 12.536 1.00 96.12 98 ILE A N 1
ATOM 728 C CA . ILE A 1 98 ? -15.515 12.996 12.211 1.00 96.12 98 ILE A CA 1
ATOM 729 C C . ILE A 1 98 ? -15.507 12.120 13.461 1.00 96.12 98 ILE A C 1
ATOM 731 O O . ILE A 1 98 ? -14.453 11.771 13.987 1.00 96.12 98 ILE A O 1
ATOM 735 N N . LYS A 1 99 ? -16.697 11.742 13.931 1.00 89.50 99 LYS A N 1
ATOM 736 C CA . LYS A 1 99 ? -16.863 10.812 15.050 1.00 89.50 99 LYS A CA 1
ATOM 737 C C . LYS A 1 99 ? -17.383 9.479 14.533 1.00 89.50 99 LYS A C 1
ATOM 739 O O . LYS A 1 99 ? -18.418 9.437 13.864 1.00 89.50 99 LYS A O 1
ATOM 744 N N . LEU A 1 100 ? -16.673 8.407 14.864 1.00 88.56 100 LEU A N 1
ATOM 745 C CA . LEU A 1 100 ? -17.140 7.040 14.667 1.00 88.56 100 LEU A CA 1
ATOM 746 C C . LEU A 1 100 ? -17.761 6.546 15.975 1.00 88.56 100 LEU A C 1
ATOM 748 O O . LEU A 1 100 ? -17.173 6.696 17.046 1.00 88.56 100 LEU A O 1
ATOM 752 N N . SER A 1 101 ? -18.969 6.000 15.902 1.00 86.75 101 SER A N 1
ATOM 753 C CA . SER A 1 101 ? -19.584 5.300 17.024 1.00 86.75 101 SER A CA 1
ATOM 754 C C . SER A 1 101 ? -18.881 3.963 17.256 1.00 86.75 101 SER A C 1
ATOM 756 O O . SER A 1 101 ? -18.281 3.402 16.344 1.00 86.75 101 SER A O 1
ATOM 758 N N . SER A 1 102 ? -19.015 3.394 18.454 1.00 83.06 102 SER A N 1
ATOM 759 C CA . SER A 1 102 ? -18.398 2.098 18.774 1.00 83.06 102 SER A CA 1
ATOM 760 C C . SER A 1 102 ? -18.924 0.918 17.945 1.00 83.06 102 SER A C 1
ATOM 762 O O . SER A 1 102 ? -18.318 -0.154 17.918 1.00 83.06 102 SER A O 1
ATOM 764 N N . LYS A 1 103 ? -20.067 1.105 17.273 1.00 85.81 103 LYS A N 1
ATOM 765 C CA . LYS A 1 103 ? -20.683 0.122 16.376 1.00 85.81 103 LYS A CA 1
ATOM 766 C C . LYS A 1 103 ? -20.294 0.326 14.915 1.00 85.81 103 LYS A C 1
ATOM 768 O O . LYS A 1 103 ? -20.531 -0.568 14.112 1.00 85.81 103 LYS A O 1
ATOM 773 N N . GLU A 1 104 ? -19.733 1.482 14.568 1.00 90.88 104 GLU A N 1
ATOM 774 C CA . GLU A 1 104 ? -19.285 1.742 13.206 1.00 90.88 104 GLU A CA 1
ATOM 775 C C . GLU A 1 104 ? -17.953 1.038 12.973 1.00 90.88 104 GLU A C 1
ATOM 777 O O . GLU A 1 104 ? -16.967 1.263 13.677 1.00 90.88 104 GLU A O 1
ATOM 782 N N . LYS A 1 105 ? -17.955 0.176 11.963 1.00 94.25 105 LYS A N 1
ATOM 783 C CA . LYS A 1 105 ? -16.784 -0.492 11.423 1.00 94.25 105 LYS A CA 1
ATOM 784 C C . LYS A 1 105 ? -16.700 -0.097 9.961 1.00 94.25 105 LYS A C 1
ATOM 786 O O . LYS A 1 105 ? -17.688 -0.223 9.243 1.00 94.25 105 LYS A O 1
ATOM 791 N N . MET A 1 106 ? -15.533 0.363 9.537 1.00 96.19 106 MET A N 1
ATOM 792 C CA . MET A 1 106 ? -15.295 0.694 8.142 1.00 96.19 106 MET A CA 1
ATOM 793 C C . MET A 1 106 ? -14.170 -0.158 7.573 1.00 96.19 106 MET A C 1
ATOM 795 O O . MET A 1 106 ? -13.223 -0.472 8.286 1.00 96.19 106 MET A O 1
ATOM 799 N N . THR A 1 107 ? -14.265 -0.512 6.298 1.00 98.06 107 THR A N 1
ATOM 800 C CA . THR A 1 107 ? -13.178 -1.172 5.572 1.00 98.06 107 THR A CA 1
ATOM 801 C C . THR A 1 107 ? -12.537 -0.152 4.650 1.00 98.06 107 THR A C 1
ATOM 803 O O . THR A 1 107 ? -13.210 0.411 3.781 1.00 98.06 107 THR A O 1
ATOM 806 N N . LEU A 1 108 ? -11.244 0.079 4.853 1.00 98.12 108 LEU A N 1
ATOM 807 C CA . LEU A 1 108 ? -10.400 0.881 3.982 1.00 98.12 108 LEU A CA 1
ATOM 808 C C . LEU A 1 108 ? -9.920 -0.013 2.841 1.00 98.12 108 LEU A C 1
ATOM 810 O O . LEU A 1 108 ? -9.383 -1.092 3.091 1.00 98.12 108 LEU A O 1
ATOM 814 N N . THR A 1 109 ? -10.123 0.427 1.604 1.00 98.06 109 THR A N 1
ATOM 815 C CA . THR A 1 109 ? -9.565 -0.208 0.407 1.00 98.06 109 THR A CA 1
ATOM 816 C C . THR A 1 109 ? -8.562 0.749 -0.216 1.00 98.06 109 THR A C 1
ATOM 818 O O . THR A 1 109 ? -8.941 1.868 -0.550 1.00 98.06 109 THR A O 1
ATOM 821 N N . ILE A 1 110 ? -7.307 0.320 -0.334 1.00 97.38 110 ILE A N 1
ATOM 822 C CA . ILE A 1 110 ? -6.210 1.094 -0.917 1.00 97.38 110 ILE A CA 1
ATOM 823 C C . ILE A 1 110 ? -5.888 0.493 -2.283 1.00 97.38 110 ILE A C 1
ATOM 825 O O . ILE A 1 110 ? -5.558 -0.694 -2.367 1.00 97.38 110 ILE A O 1
ATOM 829 N N . ASP A 1 111 ? -6.017 1.287 -3.340 1.00 96.12 111 ASP A N 1
ATOM 830 C CA . ASP A 1 111 ? -5.719 0.847 -4.702 1.00 96.12 111 ASP A CA 1
ATOM 831 C C . ASP A 1 111 ? -4.220 0.936 -5.039 1.00 96.12 111 ASP A C 1
ATOM 833 O O . ASP A 1 111 ? -3.396 1.377 -4.235 1.00 96.12 111 ASP A O 1
ATOM 837 N N . LYS A 1 112 ? -3.855 0.520 -6.257 1.00 92.69 112 LYS A N 1
ATOM 838 C CA . LYS A 1 112 ? -2.467 0.535 -6.744 1.00 92.69 112 LYS A CA 1
ATOM 839 C C . LYS A 1 112 ? -1.812 1.921 -6.731 1.00 92.69 112 LYS A C 1
ATOM 841 O O . LYS A 1 112 ? -0.587 1.993 -6.718 1.00 92.69 112 LYS A O 1
ATOM 846 N N . ASP A 1 113 ? -2.609 2.990 -6.768 1.00 91.62 113 ASP A N 1
ATOM 847 C CA . ASP A 1 113 ? -2.166 4.384 -6.760 1.00 91.62 113 ASP A CA 1
ATOM 848 C C . ASP A 1 113 ? -2.136 4.982 -5.347 1.00 91.62 113 ASP A C 1
ATOM 850 O O . ASP A 1 113 ? -1.848 6.168 -5.184 1.00 91.62 113 ASP A O 1
ATOM 854 N N . GLY A 1 114 ? -2.418 4.170 -4.325 1.00 91.31 114 GLY A N 1
ATOM 855 C CA . GLY A 1 114 ? -2.459 4.599 -2.936 1.00 91.31 114 GLY A CA 1
ATOM 856 C C . GLY A 1 114 ? -3.732 5.365 -2.574 1.00 91.31 114 GLY A C 1
ATOM 857 O O . GLY A 1 114 ? -3.773 5.968 -1.500 1.00 91.31 114 GLY A O 1
ATOM 858 N N . GLN A 1 115 ? -4.759 5.361 -3.433 1.00 96.62 115 GLN A N 1
ATOM 859 C CA . GLN A 1 115 ? -6.034 6.011 -3.139 1.00 96.62 115 GLN A CA 1
ATOM 860 C C . GLN A 1 115 ? -6.891 5.135 -2.238 1.00 96.62 115 GLN A C 1
ATOM 862 O O . GLN A 1 115 ? -7.031 3.929 -2.440 1.00 96.62 115 GLN A O 1
ATOM 867 N N . ILE A 1 116 ? -7.500 5.772 -1.246 1.00 97.81 116 ILE A N 1
ATOM 868 C CA . ILE A 1 116 ? -8.284 5.138 -0.197 1.00 97.81 116 ILE A CA 1
ATOM 869 C C . ILE A 1 116 ? -9.765 5.362 -0.471 1.00 97.81 116 ILE A C 1
ATOM 871 O O . ILE A 1 116 ? -10.246 6.496 -0.500 1.00 97.81 116 ILE A O 1
ATOM 875 N N . SER A 1 117 ? -10.502 4.264 -0.592 1.00 98.19 117 SER A N 1
ATOM 876 C CA . SER A 1 117 ? -11.963 4.244 -0.561 1.00 98.19 117 SER A CA 1
ATOM 877 C C . SER A 1 117 ? -12.465 3.547 0.701 1.00 98.19 117 SER A C 1
ATOM 879 O O . SER A 1 117 ? -11.761 2.738 1.314 1.00 98.19 117 SER A O 1
ATOM 881 N N . VAL A 1 118 ? -13.685 3.880 1.120 1.00 97.75 118 VAL A N 1
ATOM 882 C CA . VAL A 1 118 ? -14.265 3.406 2.379 1.00 97.75 118 VAL A CA 1
ATOM 883 C C . VAL A 1 118 ? -15.591 2.692 2.143 1.00 97.75 118 VAL A C 1
ATOM 885 O O . VAL A 1 118 ? -16.460 3.137 1.394 1.00 97.75 118 VAL A O 1
ATOM 888 N N . SER A 1 119 ? -15.788 1.568 2.824 1.00 97.31 119 SER A N 1
ATOM 889 C CA . SER A 1 119 ? -17.077 0.869 2.906 1.00 97.31 119 SER A CA 1
ATOM 890 C C . SER A 1 119 ? -17.465 0.606 4.364 1.00 97.31 119 SER A C 1
ATOM 892 O O . SER A 1 119 ? -16.648 0.797 5.261 1.00 97.31 119 SER A O 1
ATOM 894 N N . GLY A 1 120 ? -18.724 0.228 4.618 1.00 94.94 120 GLY A N 1
ATOM 895 C CA . GLY A 1 120 ? -19.254 0.019 5.977 1.00 94.94 120 GLY A CA 1
ATOM 896 C C . GLY A 1 120 ? -19.830 1.272 6.655 1.00 94.94 120 GLY A C 1
ATOM 897 O O . GLY A 1 120 ? -20.252 1.203 7.806 1.00 94.94 120 GLY A O 1
ATOM 898 N N . ILE A 1 121 ? -19.876 2.406 5.946 1.00 94.62 121 ILE A N 1
ATOM 899 C CA . ILE A 1 121 ? -20.535 3.645 6.382 1.00 94.62 121 ILE A CA 1
ATOM 900 C C . ILE A 1 121 ? -21.715 3.927 5.445 1.00 94.62 121 ILE A C 1
ATOM 902 O O . ILE A 1 121 ? -21.501 4.195 4.264 1.00 94.62 121 ILE A O 1
ATOM 906 N N . ASP A 1 122 ? -22.940 3.875 5.976 1.00 92.06 122 ASP A N 1
ATOM 907 C CA . ASP A 1 122 ? -24.178 4.053 5.195 1.00 92.06 122 ASP A CA 1
ATOM 908 C C . ASP A 1 122 ? -24.434 5.517 4.801 1.00 92.06 122 ASP A C 1
ATOM 910 O O . ASP A 1 122 ? -25.008 5.806 3.751 1.00 92.06 122 ASP A O 1
ATOM 914 N N . ASP A 1 123 ? -24.011 6.462 5.645 1.00 94.31 123 ASP A N 1
ATOM 915 C CA . ASP A 1 123 ? -24.115 7.891 5.355 1.00 94.31 123 ASP A CA 1
ATOM 916 C C . ASP A 1 123 ? -23.082 8.281 4.288 1.00 94.31 123 ASP A C 1
ATOM 918 O O . ASP A 1 123 ? -21.886 8.397 4.565 1.00 94.31 123 ASP A O 1
ATOM 922 N N . GLN A 1 124 ? -23.560 8.518 3.064 1.00 95.56 124 GLN A N 1
ATOM 923 C CA . GLN A 1 124 ? -22.716 8.853 1.920 1.00 95.56 124 GLN A CA 1
ATOM 924 C C . GLN A 1 124 ? -21.930 10.160 2.111 1.00 95.56 124 GLN A C 1
ATOM 926 O O . GLN A 1 124 ? -20.781 10.242 1.681 1.00 95.56 124 GLN A O 1
ATOM 931 N N . ALA A 1 125 ? -22.501 11.169 2.777 1.00 96.56 125 ALA A N 1
ATOM 932 C CA . ALA A 1 125 ? -21.804 12.431 3.027 1.00 96.56 125 ALA A CA 1
ATOM 933 C C . ALA A 1 125 ? -20.677 12.234 4.049 1.00 96.56 125 ALA A C 1
ATOM 935 O O . ALA A 1 125 ? -19.567 12.744 3.873 1.00 96.56 125 ALA A O 1
ATOM 936 N N . LYS A 1 126 ? -20.934 11.438 5.094 1.00 96.31 126 LYS A N 1
ATOM 937 C CA . LYS A 1 126 ? -19.907 11.036 6.061 1.00 96.31 126 LYS A CA 1
ATOM 938 C C . LYS A 1 126 ? -18.813 10.200 5.400 1.00 96.31 126 LYS A C 1
ATOM 940 O O . LYS A 1 126 ? -17.639 10.471 5.641 1.00 96.31 126 LYS A O 1
ATOM 945 N N . LYS A 1 127 ? -19.182 9.227 4.562 1.00 97.38 127 LYS A N 1
ATOM 946 C CA . LYS A 1 127 ? -18.250 8.382 3.807 1.00 97.38 127 LYS A CA 1
ATOM 947 C C . LYS A 1 127 ? -17.308 9.224 2.944 1.00 97.38 127 LYS A C 1
ATOM 949 O O . LYS A 1 127 ? -16.099 9.112 3.115 1.00 97.38 127 LYS A O 1
ATOM 954 N N . THR A 1 128 ? -17.840 10.104 2.095 1.00 97.94 128 THR A N 1
ATOM 955 C CA . THR A 1 128 ? -17.020 10.968 1.228 1.00 97.94 128 THR A CA 1
ATOM 956 C C . THR A 1 128 ? -16.081 11.853 2.047 1.00 97.94 128 THR A C 1
ATOM 958 O O . THR A 1 128 ? -14.894 11.940 1.749 1.00 97.94 128 THR A O 1
ATOM 961 N N . LYS A 1 129 ? -16.567 12.429 3.154 1.00 98.25 129 LYS A N 1
ATOM 962 C CA . LYS A 1 129 ? -15.721 13.227 4.050 1.00 98.25 129 LYS A CA 1
ATOM 963 C C . LYS A 1 129 ? -14.593 12.403 4.689 1.00 98.25 129 LYS A C 1
ATOM 965 O O . LYS A 1 129 ? -13.493 12.924 4.880 1.00 98.25 129 LYS A O 1
ATOM 970 N N . ILE A 1 130 ? -14.846 11.140 5.044 1.00 98.25 130 ILE A N 1
ATOM 971 C CA . ILE A 1 130 ? -13.810 10.221 5.537 1.00 98.25 130 ILE A CA 1
ATOM 972 C C . ILE A 1 130 ? -12.785 9.956 4.433 1.00 98.25 130 ILE A C 1
ATOM 974 O O . ILE A 1 130 ? -11.599 10.130 4.688 1.00 98.25 130 ILE A O 1
ATOM 978 N N . GLU A 1 131 ? -13.217 9.585 3.227 1.00 98.50 131 GLU A N 1
ATOM 979 C CA . GLU A 1 131 ? -12.325 9.308 2.091 1.00 98.50 131 GLU A CA 1
ATOM 980 C C . GLU A 1 131 ? -11.407 10.503 1.798 1.00 98.50 131 GLU A C 1
ATOM 982 O O . GLU A 1 131 ? -10.190 10.345 1.756 1.00 98.50 131 GLU A O 1
ATOM 987 N N . GLU A 1 132 ? -11.948 11.720 1.702 1.00 98.44 132 GLU A N 1
ATOM 988 C CA . GLU A 1 132 ? -11.150 12.943 1.525 1.00 98.44 132 GLU A CA 1
ATOM 989 C C . GLU A 1 132 ? -10.160 13.171 2.679 1.00 98.44 132 GLU A C 1
ATOM 991 O O . GLU A 1 132 ? -9.004 13.541 2.465 1.00 98.44 132 GLU A O 1
ATOM 996 N N . THR A 1 133 ? -10.599 12.945 3.920 1.00 98.50 133 THR A N 1
ATOM 997 C CA . THR A 1 133 ? -9.758 13.126 5.113 1.00 98.50 133 THR A CA 1
ATOM 998 C C . THR A 1 133 ? -8.591 12.141 5.122 1.00 98.50 133 THR A C 1
ATOM 1000 O O . THR A 1 133 ? -7.459 12.541 5.394 1.00 98.50 133 THR A O 1
ATOM 1003 N N . LEU A 1 134 ? -8.850 10.867 4.817 1.00 98.12 134 LEU A N 1
ATOM 1004 C CA . LEU A 1 134 ? -7.834 9.817 4.826 1.00 98.12 134 LEU A CA 1
ATOM 1005 C C . LEU A 1 134 ? -6.862 9.956 3.656 1.00 98.12 134 LEU A C 1
ATOM 1007 O O . LEU A 1 134 ? -5.661 9.882 3.888 1.00 98.12 134 LEU A O 1
ATOM 1011 N N . ASN A 1 135 ? -7.349 10.237 2.444 1.00 98.12 135 ASN A N 1
ATOM 1012 C CA . ASN A 1 135 ? -6.482 10.459 1.282 1.00 98.12 135 ASN A CA 1
ATOM 1013 C C . ASN A 1 135 ? -5.533 11.642 1.490 1.00 98.12 135 ASN A C 1
ATOM 1015 O O . ASN A 1 135 ? -4.368 11.571 1.118 1.00 98.12 135 ASN A O 1
ATOM 1019 N N . ASN A 1 136 ? -5.993 12.712 2.143 1.00 96.38 136 ASN A N 1
ATOM 1020 C CA . ASN A 1 136 ? -5.120 13.834 2.484 1.00 96.38 136 ASN A CA 1
ATOM 1021 C C . ASN A 1 136 ? -4.117 13.488 3.593 1.00 96.38 136 ASN A C 1
ATOM 1023 O O . ASN A 1 136 ? -2.967 13.911 3.529 1.00 96.38 136 ASN A O 1
ATOM 1027 N N . ALA A 1 137 ? -4.540 12.748 4.622 1.00 94.75 137 ALA A N 1
ATOM 1028 C CA . ALA A 1 137 ? -3.689 12.425 5.766 1.00 94.75 137 ALA A CA 1
ATOM 1029 C C . ALA A 1 137 ? -2.638 11.344 5.472 1.00 94.75 137 ALA A C 1
ATOM 1031 O O . ALA A 1 137 ? -1.587 11.339 6.106 1.00 94.75 137 ALA A O 1
ATOM 1032 N N . LEU A 1 138 ? -2.929 10.433 4.542 1.00 93.00 138 LEU A N 1
ATOM 1033 C CA . LEU A 1 138 ? -2.081 9.292 4.192 1.00 93.00 138 LEU A CA 1
ATOM 1034 C C . LEU A 1 138 ? -1.389 9.459 2.834 1.00 93.00 138 LEU A C 1
ATOM 1036 O O . LEU A 1 138 ? -0.731 8.528 2.392 1.00 93.00 138 LEU A O 1
ATOM 1040 N N . LYS A 1 139 ? -1.504 10.623 2.181 1.00 89.00 139 LYS A N 1
ATOM 1041 C CA . LYS A 1 139 ? -0.972 10.871 0.830 1.00 89.00 139 LYS A CA 1
ATOM 1042 C C . LYS A 1 139 ? 0.488 10.438 0.653 1.00 89.00 139 LYS A C 1
ATOM 1044 O O . LYS A 1 139 ? 0.828 9.881 -0.383 1.00 89.00 139 LYS A O 1
ATOM 1049 N N . ASP A 1 140 ? 1.316 10.695 1.662 1.00 84.25 140 ASP A N 1
ATOM 1050 C CA . ASP A 1 140 ? 2.758 10.435 1.615 1.00 84.25 140 ASP A CA 1
ATOM 1051 C C . ASP A 1 140 ? 3.151 9.100 2.273 1.00 84.25 140 ASP A C 1
ATOM 1053 O O . ASP A 1 140 ? 4.335 8.803 2.354 1.00 84.25 140 ASP A O 1
ATOM 1057 N N . VAL A 1 141 ? 2.182 8.337 2.802 1.00 84.94 141 VAL A N 1
ATOM 1058 C CA . VAL A 1 141 ? 2.429 7.088 3.553 1.00 84.94 141 VAL A CA 1
ATOM 1059 C C . VAL A 1 141 ? 1.478 5.935 3.183 1.00 84.94 141 VAL A C 1
ATOM 1061 O O . VAL A 1 141 ? 1.389 4.925 3.888 1.00 84.94 141 VAL A O 1
ATOM 1064 N N . SER A 1 142 ? 0.685 6.086 2.119 1.00 87.62 142 SER A N 1
ATOM 1065 C CA . SER A 1 142 ? -0.304 5.087 1.695 1.00 87.62 142 SER A CA 1
ATOM 1066 C C . SER A 1 142 ? 0.370 3.833 1.146 1.00 87.62 142 SER A C 1
ATOM 1068 O O . SER A 1 142 ? -0.096 2.725 1.412 1.00 87.62 142 SER A O 1
ATOM 1070 N N . VAL A 1 143 ? 1.504 3.996 0.463 1.00 83.62 143 VAL A N 1
ATOM 1071 C CA . VAL A 1 143 ? 2.355 2.900 -0.015 1.00 83.62 143 VAL A CA 1
ATOM 1072 C C . VAL A 1 143 ? 2.886 2.080 1.159 1.00 83.62 143 VAL A C 1
ATOM 1074 O O . VAL A 1 143 ? 2.821 0.854 1.147 1.00 83.62 143 VAL A O 1
ATOM 1077 N N . GLU A 1 144 ? 3.342 2.738 2.217 1.00 84.69 144 GLU A N 1
ATOM 1078 C CA . GLU A 1 144 ? 3.835 2.098 3.429 1.00 84.69 144 GLU A CA 1
ATOM 1079 C C . GLU A 1 144 ? 2.723 1.320 4.132 1.00 84.69 144 GLU A C 1
ATOM 1081 O O . GLU A 1 144 ? 2.950 0.198 4.584 1.00 84.69 144 GLU A O 1
ATOM 1086 N N . LEU A 1 145 ? 1.497 1.856 4.162 1.00 90.75 145 LEU A N 1
ATOM 1087 C CA . LEU A 1 145 ? 0.340 1.125 4.678 1.00 90.75 145 LEU A CA 1
ATOM 1088 C C . LEU A 1 145 ? 0.028 -0.112 3.823 1.00 90.75 145 LEU A C 1
ATOM 1090 O O . LEU A 1 145 ? -0.281 -1.172 4.370 1.00 90.75 145 LEU A O 1
ATOM 1094 N N . MET A 1 146 ? 0.133 -0.013 2.495 1.00 89.06 146 MET A N 1
ATOM 1095 C CA . MET A 1 146 ? -0.050 -1.166 1.609 1.00 89.06 146 MET A CA 1
ATOM 1096 C C . MET A 1 146 ? 1.009 -2.243 1.857 1.00 89.06 146 MET A C 1
ATOM 1098 O O . MET A 1 146 ? 0.665 -3.417 1.999 1.00 89.06 146 MET A O 1
ATOM 1102 N N . MET A 1 147 ? 2.281 -1.848 1.957 1.00 83.56 147 MET A N 1
ATOM 1103 C CA . MET A 1 147 ? 3.394 -2.764 2.218 1.00 83.56 147 MET A CA 1
ATOM 1104 C C . MET A 1 147 ? 3.310 -3.389 3.607 1.00 83.56 147 MET A C 1
ATOM 1106 O O . MET A 1 147 ? 3.630 -4.566 3.770 1.00 83.56 147 MET A O 1
ATOM 1110 N N . HIS A 1 148 ? 2.813 -2.645 4.594 1.00 87.88 148 HIS A N 1
ATOM 1111 C CA . HIS A 1 148 ? 2.493 -3.182 5.906 1.00 87.88 148 HIS A CA 1
ATOM 1112 C C . HIS A 1 148 ? 1.442 -4.302 5.804 1.00 87.88 148 HIS A C 1
ATOM 1114 O O . HIS A 1 148 ? 1.648 -5.390 6.336 1.00 87.88 148 HIS A O 1
ATOM 1120 N N . ILE A 1 149 ? 0.342 -4.091 5.073 1.00 91.12 149 ILE A N 1
ATOM 1121 C CA . ILE A 1 149 ? -0.699 -5.119 4.895 1.00 91.12 149 ILE A CA 1
ATOM 1122 C C . ILE A 1 149 ? -0.146 -6.350 4.157 1.00 91.12 149 ILE A C 1
ATOM 1124 O O . ILE A 1 149 ? -0.420 -7.481 4.562 1.00 91.12 149 ILE A O 1
ATOM 1128 N N . GLU A 1 150 ? 0.670 -6.162 3.116 1.00 84.56 150 GLU A N 1
ATOM 1129 C CA . GLU A 1 150 ? 1.326 -7.272 2.409 1.00 84.56 150 GLU A CA 1
ATOM 1130 C C . GLU A 1 150 ? 2.314 -8.033 3.299 1.00 84.56 150 GLU A C 1
ATOM 1132 O O . GLU A 1 150 ? 2.309 -9.263 3.297 1.00 84.56 150 GLU A O 1
ATOM 1137 N N . SER A 1 151 ? 3.083 -7.329 4.135 1.00 81.81 151 SER A N 1
ATOM 1138 C CA . SER A 1 151 ? 3.930 -7.934 5.169 1.00 81.81 151 SER A CA 1
ATOM 1139 C C . SER A 1 151 ? 3.094 -8.846 6.068 1.00 81.81 151 SER A C 1
ATOM 1141 O O . SER A 1 151 ? 3.408 -10.029 6.201 1.00 81.81 151 SER A O 1
ATOM 1143 N N . VAL A 1 152 ? 1.961 -8.370 6.599 1.00 83.38 152 VAL A N 1
ATOM 1144 C CA . VAL A 1 152 ? 1.072 -9.205 7.425 1.00 83.38 152 VAL A CA 1
ATOM 1145 C C . VAL A 1 152 ? 0.513 -10.399 6.641 1.00 83.38 152 VAL A C 1
ATOM 1147 O O . VAL A 1 152 ? 0.481 -11.514 7.168 1.00 83.38 152 VAL A O 1
ATOM 1150 N N . LYS A 1 153 ? 0.115 -10.238 5.375 1.00 83.81 153 LYS A N 1
ATOM 1151 C CA . LYS A 1 153 ? -0.343 -11.367 4.544 1.00 83.81 153 LYS A CA 1
ATOM 1152 C C . LYS A 1 153 ? 0.748 -12.408 4.315 1.00 83.81 153 LYS A C 1
ATOM 1154 O O . LYS A 1 153 ? 0.461 -13.601 4.437 1.00 83.81 153 LYS A O 1
ATOM 1159 N N . ALA A 1 154 ? 1.981 -11.989 4.039 1.00 78.50 154 ALA A N 1
ATOM 1160 C CA . ALA A 1 154 ? 3.125 -12.884 3.878 1.00 78.50 154 ALA A CA 1
ATOM 1161 C C . ALA A 1 154 ? 3.369 -13.699 5.155 1.00 78.50 154 ALA A C 1
ATOM 1163 O O . ALA A 1 154 ? 3.517 -14.919 5.104 1.00 78.50 154 ALA A O 1
ATOM 1164 N N . MET A 1 155 ? 3.249 -13.070 6.330 1.00 74.88 155 MET A N 1
ATOM 1165 C CA . MET A 1 155 ? 3.313 -13.777 7.619 1.00 74.88 155 MET A CA 1
ATOM 1166 C C . MET A 1 155 ? 2.221 -14.836 7.798 1.00 74.88 155 MET A C 1
ATOM 1168 O O . MET A 1 155 ? 2.383 -15.786 8.566 1.00 74.88 155 MET A O 1
ATOM 1172 N N . ASN A 1 156 ? 1.095 -14.664 7.108 1.00 77.25 156 ASN A N 1
ATOM 1173 C CA . ASN A 1 156 ? -0.014 -15.606 7.083 1.00 77.25 156 ASN A CA 1
ATOM 1174 C C . ASN A 1 156 ? 0.084 -16.619 5.925 1.00 77.25 156 ASN A C 1
ATOM 1176 O O . ASN A 1 156 ? -0.832 -17.428 5.769 1.00 77.25 156 ASN A O 1
ATOM 1180 N N . GLY A 1 157 ? 1.158 -16.597 5.124 1.00 76.81 157 GLY A N 1
ATOM 1181 C CA . GLY A 1 157 ? 1.323 -17.442 3.937 1.00 76.81 157 GLY A CA 1
ATOM 1182 C C . GLY A 1 157 ? 0.315 -17.126 2.828 1.00 76.81 157 GLY A C 1
ATOM 1183 O O . GLY A 1 157 ? -0.098 -18.021 2.094 1.00 76.81 157 GLY A O 1
ATOM 1184 N N . LYS A 1 158 ? -0.148 -15.872 2.759 1.00 78.19 158 LYS A N 1
ATOM 1185 C CA . LYS A 1 158 ? -1.187 -15.388 1.833 1.00 78.19 158 LYS A CA 1
ATOM 1186 C C . LYS A 1 158 ? -0.673 -14.341 0.847 1.00 78.19 158 LYS A C 1
ATOM 1188 O O . LYS A 1 158 ? -1.469 -13.599 0.275 1.00 78.19 158 LYS A O 1
ATOM 1193 N N . GLU A 1 159 ? 0.639 -14.248 0.674 1.00 73.94 159 GLU A N 1
ATOM 1194 C CA . GLU A 1 159 ? 1.235 -13.340 -0.303 1.00 73.94 159 GLU A CA 1
ATOM 1195 C C . GLU A 1 159 ? 0.827 -13.714 -1.734 1.00 73.94 159 GLU A C 1
ATOM 1197 O O . GLU A 1 159 ? 0.733 -14.889 -2.098 1.00 73.94 159 GLU A O 1
ATOM 1202 N N . ASN A 1 160 ? 0.580 -12.697 -2.559 1.00 79.44 160 ASN A N 1
ATOM 1203 C CA . ASN A 1 160 ? 0.368 -12.870 -3.991 1.00 79.44 160 ASN A CA 1
ATOM 1204 C C . ASN A 1 160 ? 1.514 -12.204 -4.747 1.00 79.44 160 ASN A C 1
ATOM 1206 O O . ASN A 1 160 ? 1.420 -11.054 -5.180 1.00 79.44 160 ASN A O 1
ATOM 1210 N N . THR A 1 161 ? 2.599 -12.958 -4.909 1.00 81.88 161 THR A N 1
ATOM 1211 C CA . THR A 1 161 ? 3.860 -12.467 -5.476 1.00 81.88 161 THR A CA 1
ATOM 1212 C C . THR A 1 161 ? 3.692 -11.869 -6.870 1.00 81.88 161 THR A C 1
ATOM 1214 O O . THR A 1 161 ? 4.277 -10.834 -7.156 1.00 81.88 161 THR A O 1
ATOM 1217 N N . LYS A 1 162 ? 2.816 -12.426 -7.718 1.00 87.56 162 LYS A N 1
ATOM 1218 C CA . LYS A 1 162 ? 2.573 -11.886 -9.068 1.00 87.56 162 LYS A CA 1
ATOM 1219 C C . LYS A 1 162 ? 1.889 -10.521 -9.069 1.00 87.56 162 LYS A C 1
ATOM 1221 O O . LYS A 1 162 ? 2.222 -9.678 -9.898 1.00 87.56 162 LYS A O 1
ATOM 1226 N N . VAL A 1 163 ? 0.911 -10.315 -8.188 1.00 90.00 163 VAL A N 1
ATOM 1227 C CA . VAL A 1 163 ? 0.209 -9.026 -8.078 1.00 90.00 163 VAL A CA 1
ATOM 1228 C C . VAL A 1 163 ? 1.143 -7.973 -7.482 1.00 90.00 163 VAL A C 1
ATOM 1230 O O . VAL A 1 163 ? 1.193 -6.847 -7.977 1.00 90.00 163 VAL A O 1
ATOM 1233 N N . LEU A 1 164 ? 1.942 -8.357 -6.482 1.00 87.06 164 LEU A N 1
ATOM 1234 C CA . LEU A 1 164 ? 2.964 -7.491 -5.902 1.00 87.06 164 LEU A CA 1
ATOM 1235 C C . LEU A 1 164 ? 4.045 -7.115 -6.930 1.00 87.06 164 LEU A C 1
ATOM 1237 O O . LEU A 1 164 ? 4.368 -5.938 -7.067 1.00 87.06 164 LEU A O 1
ATOM 1241 N N . ASP A 1 165 ? 4.543 -8.076 -7.712 1.00 89.50 165 ASP A N 1
ATOM 1242 C CA . ASP A 1 165 ? 5.506 -7.827 -8.789 1.00 89.50 165 ASP A CA 1
ATOM 1243 C C . ASP A 1 165 ? 4.944 -6.868 -9.844 1.00 89.50 165 ASP A C 1
ATOM 1245 O O . ASP A 1 165 ? 5.645 -5.950 -10.277 1.00 89.50 165 ASP A O 1
ATOM 1249 N N . LYS A 1 166 ? 3.670 -7.040 -10.235 1.00 94.88 166 LYS A N 1
ATOM 1250 C CA . LYS A 1 166 ? 2.996 -6.113 -11.155 1.00 94.88 166 LYS A CA 1
ATOM 1251 C C . LYS A 1 166 ? 2.984 -4.695 -10.602 1.00 94.88 166 LYS A C 1
ATOM 1253 O O . LYS A 1 166 ? 3.277 -3.760 -11.340 1.00 94.88 166 LYS A O 1
ATOM 1258 N N . TRP A 1 167 ? 2.664 -4.535 -9.324 1.00 93.12 167 TRP A N 1
ATOM 1259 C CA . TRP A 1 167 ? 2.636 -3.225 -8.685 1.00 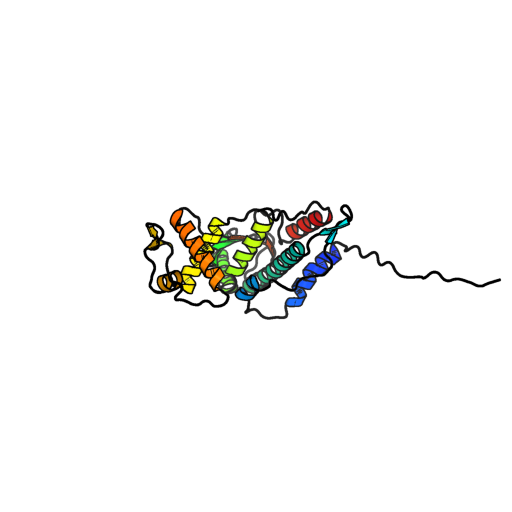93.12 167 TRP A CA 1
ATOM 1260 C C . TRP A 1 167 ? 4.027 -2.592 -8.551 1.00 93.12 167 TRP A C 1
ATOM 1262 O O . TRP A 1 167 ? 4.174 -1.411 -8.850 1.00 93.12 167 TRP A O 1
ATOM 1272 N N . MET A 1 168 ? 5.062 -3.369 -8.205 1.00 89.38 168 MET A N 1
ATOM 1273 C CA . MET A 1 168 ? 6.447 -2.872 -8.180 1.00 89.38 168 MET A CA 1
ATOM 1274 C C . MET A 1 168 ? 6.874 -2.349 -9.556 1.00 89.38 168 MET A C 1
ATOM 1276 O O . MET A 1 168 ? 7.441 -1.265 -9.661 1.00 89.38 168 MET A O 1
ATOM 1280 N N . VAL A 1 169 ? 6.558 -3.097 -10.619 1.00 93.94 169 VAL A N 1
ATOM 1281 C CA . VAL A 1 169 ? 6.833 -2.680 -12.000 1.00 93.94 169 VAL A CA 1
ATOM 1282 C C . VAL A 1 169 ? 6.015 -1.451 -12.381 1.00 93.94 169 VAL A C 1
ATOM 1284 O O . VAL A 1 169 ? 6.565 -0.527 -12.968 1.00 93.94 169 VAL A O 1
ATOM 1287 N N . TYR A 1 170 ? 4.729 -1.409 -12.033 1.00 94.19 170 TYR A N 1
ATOM 1288 C CA . TYR A 1 170 ? 3.870 -0.251 -12.272 1.00 94.19 170 TYR A CA 1
ATOM 1289 C C . TYR A 1 170 ? 4.448 1.029 -11.653 1.00 94.19 170 TYR A C 1
ATOM 1291 O O . TYR A 1 170 ? 4.595 2.028 -12.356 1.00 94.19 170 TYR A O 1
ATOM 1299 N N . ASN A 1 171 ? 4.829 0.989 -10.374 1.00 88.88 171 ASN A N 1
ATOM 1300 C CA . ASN A 1 171 ? 5.404 2.148 -9.694 1.00 88.88 171 ASN A CA 1
ATOM 1301 C C . ASN A 1 171 ? 6.758 2.535 -10.273 1.00 88.88 171 ASN A C 1
ATOM 1303 O O . ASN A 1 171 ? 6.965 3.704 -10.571 1.00 88.88 171 ASN A O 1
ATOM 1307 N N . PHE A 1 172 ? 7.641 1.565 -10.516 1.00 90.69 172 PHE A N 1
ATOM 1308 C CA . PHE A 1 172 ? 8.934 1.839 -11.136 1.00 90.69 172 PHE A CA 1
ATOM 1309 C C . PHE A 1 172 ? 8.782 2.526 -12.499 1.00 90.69 172 PHE A C 1
ATOM 1311 O O . PHE A 1 172 ? 9.419 3.541 -12.762 1.00 90.69 172 PHE A O 1
ATOM 1318 N N . LEU A 1 173 ? 7.904 2.008 -13.365 1.00 94.69 173 LEU A N 1
ATOM 1319 C CA . LEU A 1 173 ? 7.653 2.604 -14.676 1.00 94.69 173 LEU A CA 1
ATOM 1320 C C . LEU A 1 173 ? 7.088 4.022 -14.557 1.00 94.69 173 LEU A C 1
ATOM 1322 O O . LEU A 1 173 ? 7.507 4.905 -15.303 1.00 94.69 173 LEU A O 1
ATOM 1326 N N . LYS A 1 174 ? 6.174 4.253 -13.611 1.00 91.19 174 LYS A N 1
ATOM 1327 C CA . LYS A 1 174 ? 5.574 5.565 -13.350 1.00 91.19 174 LYS A CA 1
ATOM 1328 C C . LYS A 1 174 ? 6.598 6.578 -12.830 1.00 91.19 174 LYS A C 1
ATOM 1330 O O . LYS A 1 174 ? 6.628 7.700 -13.326 1.00 91.19 174 LYS A O 1
ATOM 1335 N N . GLU A 1 175 ? 7.407 6.195 -11.848 1.00 87.56 175 GLU A N 1
ATOM 1336 C CA . GLU A 1 175 ? 8.308 7.095 -11.119 1.00 87.56 175 GLU A CA 1
ATOM 1337 C C . GLU A 1 175 ? 9.629 7.335 -11.855 1.00 87.56 175 GLU A C 1
ATOM 1339 O O . GLU A 1 175 ? 10.071 8.477 -11.949 1.00 87.56 175 GLU A O 1
ATOM 1344 N N . GLU A 1 176 ? 10.226 6.286 -12.424 1.00 90.00 176 GLU A N 1
ATOM 1345 C CA . GLU A 1 176 ? 11.583 6.349 -12.986 1.00 90.00 176 GLU A CA 1
ATOM 1346 C C . GLU A 1 176 ? 11.595 6.543 -14.506 1.00 90.00 176 GLU A C 1
ATOM 1348 O O . GLU A 1 176 ? 12.540 7.104 -15.061 1.00 90.00 176 GLU A O 1
ATOM 1353 N N . ALA A 1 177 ? 10.546 6.091 -15.201 1.00 93.06 177 ALA A N 1
ATOM 1354 C CA . ALA A 1 177 ? 10.471 6.167 -16.660 1.00 93.06 177 ALA A CA 1
ATOM 1355 C C . ALA A 1 177 ? 9.335 7.056 -17.188 1.00 93.06 177 ALA A C 1
ATOM 1357 O O . ALA A 1 177 ? 9.347 7.400 -18.369 1.00 93.06 177 ALA A O 1
ATOM 1358 N N . GLY A 1 178 ? 8.339 7.412 -16.370 1.00 95.94 178 GLY A N 1
ATOM 1359 C CA . GLY A 1 178 ? 7.106 8.047 -16.851 1.00 95.94 178 GLY A CA 1
ATOM 1360 C C . GLY A 1 178 ? 6.382 7.215 -17.922 1.00 95.94 178 GLY A C 1
ATOM 1361 O O . GLY A 1 178 ? 5.828 7.775 -18.865 1.00 95.94 178 GLY A O 1
ATOM 1362 N N . GLN A 1 179 ? 6.452 5.885 -17.821 1.00 97.25 179 GLN A N 1
ATOM 1363 C CA . GLN A 1 179 ? 5.948 4.924 -18.806 1.00 97.25 179 GLN A CA 1
ATOM 1364 C C . GLN A 1 179 ? 4.648 4.266 -18.323 1.00 97.25 179 GLN A C 1
ATOM 1366 O O . GLN A 1 179 ? 4.567 3.814 -17.181 1.00 97.25 179 GLN A O 1
ATOM 1371 N N . ASP A 1 180 ? 3.654 4.123 -19.206 1.00 96.00 180 ASP A N 1
ATOM 1372 C CA . ASP A 1 180 ? 2.484 3.276 -18.939 1.00 96.00 180 ASP A CA 1
ATOM 1373 C C . ASP A 1 180 ? 2.805 1.811 -19.281 1.00 96.00 180 ASP A C 1
ATOM 1375 O O . ASP A 1 180 ? 3.235 1.493 -20.394 1.00 96.00 180 ASP A O 1
ATOM 1379 N N . LEU A 1 181 ? 2.578 0.905 -18.324 1.00 96.44 181 LEU A N 1
ATOM 1380 C CA . LEU A 1 181 ? 2.746 -0.540 -18.494 1.00 96.44 181 LEU A CA 1
ATOM 1381 C C . LEU A 1 181 ? 1.880 -1.100 -19.635 1.00 96.44 181 LEU A C 1
ATOM 1383 O O . LEU A 1 181 ? 2.292 -2.048 -20.300 1.00 96.44 181 LEU A O 1
ATOM 1387 N N . ASN A 1 182 ? 0.696 -0.531 -19.875 1.00 94.62 182 ASN A N 1
ATOM 1388 C CA . ASN A 1 182 ? -0.243 -1.029 -20.886 1.00 94.62 182 ASN A CA 1
ATOM 1389 C C . ASN A 1 182 ? 0.191 -0.720 -22.327 1.00 94.62 182 ASN A C 1
ATOM 1391 O O . ASN A 1 182 ? -0.332 -1.312 -23.274 1.00 94.62 182 ASN A O 1
ATOM 1395 N N . GLU A 1 183 ? 1.149 0.189 -22.502 1.00 96.75 183 GLU A N 1
ATOM 1396 C CA . GLU A 1 183 ? 1.730 0.530 -23.803 1.00 96.75 183 GLU A CA 1
ATOM 1397 C C . GLU A 1 183 ? 2.871 -0.419 -24.197 1.00 96.75 183 GLU A C 1
ATOM 1399 O O . GLU A 1 183 ? 3.293 -0.445 -25.356 1.00 96.75 183 GLU A O 1
ATOM 1404 N N . LEU A 1 184 ? 3.347 -1.234 -23.252 1.00 97.75 184 LEU A N 1
ATOM 1405 C CA . LEU A 1 184 ? 4.473 -2.135 -23.442 1.00 97.75 184 LEU A CA 1
ATOM 1406 C C . LEU A 1 184 ? 4.025 -3.521 -23.908 1.00 97.75 184 LEU A C 1
ATOM 1408 O O . LEU A 1 184 ? 3.001 -4.063 -23.488 1.00 97.75 184 LEU A O 1
ATOM 1412 N N . LYS A 1 185 ? 4.847 -4.145 -24.753 1.00 96.44 185 LYS A N 1
ATOM 1413 C CA . LYS A 1 185 ? 4.688 -5.541 -25.182 1.00 96.44 185 LYS A CA 1
ATOM 1414 C C . LYS A 1 185 ? 6.031 -6.243 -25.203 1.00 96.44 185 LYS A C 1
ATOM 1416 O O . LYS A 1 185 ? 7.056 -5.614 -25.437 1.00 96.44 185 LYS A O 1
ATOM 1421 N N . LEU A 1 186 ? 6.020 -7.560 -25.023 1.00 96.94 186 LEU A N 1
ATOM 1422 C CA . LEU A 1 186 ? 7.198 -8.384 -25.269 1.00 96.94 186 LEU A CA 1
ATOM 1423 C C . LEU A 1 186 ? 7.087 -9.024 -26.657 1.00 96.94 186 LEU A C 1
ATOM 1425 O O . LEU A 1 186 ? 6.172 -9.808 -26.907 1.00 96.94 186 LEU A O 1
ATOM 1429 N N . VAL A 1 187 ? 8.014 -8.700 -27.557 1.00 96.12 187 VAL A N 1
ATOM 1430 C CA . VAL A 1 187 ? 8.090 -9.267 -28.911 1.00 96.12 187 VAL A CA 1
ATOM 1431 C C . VAL A 1 187 ? 9.485 -9.846 -29.099 1.00 96.12 187 VAL A C 1
ATOM 1433 O O . VAL A 1 187 ? 10.472 -9.141 -28.946 1.00 96.12 187 VAL A O 1
ATOM 1436 N N . ASN A 1 188 ? 9.582 -11.145 -29.394 1.00 94.00 188 ASN A N 1
ATOM 1437 C CA . ASN A 1 188 ? 10.861 -11.851 -29.570 1.00 94.00 188 ASN A CA 1
ATOM 1438 C C . ASN A 1 188 ? 11.858 -11.679 -28.399 1.00 94.00 188 ASN A C 1
ATOM 1440 O O . ASN A 1 188 ? 13.066 -11.728 -28.598 1.00 94.00 188 ASN A O 1
ATOM 1444 N N . GLY A 1 189 ? 11.359 -11.499 -27.170 1.00 91.62 189 GLY A N 1
ATOM 1445 C CA . GLY A 1 189 ? 12.188 -11.303 -25.970 1.00 91.62 189 GLY A CA 1
ATOM 1446 C C . GLY A 1 189 ? 12.625 -9.854 -25.713 1.00 91.62 189 GLY A C 1
ATOM 1447 O O . GLY A 1 189 ? 13.248 -9.586 -24.680 1.00 91.62 189 GLY A O 1
ATOM 1448 N N . GLU A 1 190 ? 12.255 -8.928 -26.596 1.00 94.25 190 GLU A N 1
ATOM 1449 C CA . GLU A 1 190 ? 12.519 -7.495 -26.483 1.00 94.25 190 GLU A CA 1
ATOM 1450 C C . GLU A 1 190 ? 11.258 -6.733 -26.066 1.00 94.25 190 GLU A C 1
ATOM 1452 O O . GLU A 1 190 ? 10.135 -7.103 -26.421 1.00 94.25 190 GLU A O 1
ATOM 1457 N N . ILE A 1 191 ? 11.448 -5.677 -25.273 1.00 96.88 191 ILE A N 1
ATOM 1458 C CA . ILE A 1 191 ? 10.363 -4.809 -24.812 1.00 96.88 191 ILE A CA 1
ATOM 1459 C C . ILE A 1 191 ? 10.113 -3.767 -25.903 1.00 96.88 191 ILE A C 1
ATOM 1461 O O . ILE A 1 191 ? 10.980 -2.955 -26.203 1.00 96.88 191 ILE A O 1
ATOM 1465 N N . VAL A 1 192 ? 8.922 -3.799 -26.491 1.00 96.94 192 VAL A N 1
ATOM 1466 C CA . VAL A 1 192 ? 8.465 -2.868 -27.527 1.00 96.94 192 VAL A CA 1
ATOM 1467 C C . VAL A 1 192 ? 7.492 -1.870 -26.908 1.00 96.94 192 VAL A C 1
ATOM 1469 O O . VAL A 1 192 ? 6.667 -2.254 -26.080 1.00 96.94 192 VAL A O 1
ATOM 1472 N N . GLY A 1 193 ? 7.569 -0.608 -27.341 1.00 96.44 193 GLY A N 1
ATOM 1473 C CA . GLY A 1 193 ? 6.747 0.492 -26.821 1.00 96.44 193 GLY A CA 1
ATOM 1474 C C . GLY A 1 193 ? 7.399 1.273 -25.677 1.00 96.44 193 GLY A C 1
ATOM 1475 O O . GLY A 1 193 ? 6.761 2.157 -25.119 1.00 96.44 193 GLY A O 1
ATOM 1476 N N . ALA A 1 194 ? 8.652 0.954 -25.333 1.00 97.38 194 ALA A N 1
ATOM 1477 C CA . ALA A 1 194 ? 9.423 1.702 -24.350 1.00 97.38 194 ALA A CA 1
ATOM 1478 C C . ALA A 1 194 ? 9.700 3.130 -24.842 1.00 97.38 194 ALA A C 1
ATOM 1480 O O . ALA A 1 194 ? 10.083 3.339 -25.992 1.00 97.38 194 ALA A O 1
ATOM 1481 N N . ASN A 1 195 ? 9.515 4.109 -23.963 1.00 97.81 195 ASN A N 1
ATOM 1482 C CA . ASN A 1 195 ? 9.969 5.472 -24.191 1.00 97.81 195 ASN A CA 1
ATOM 1483 C C . ASN A 1 195 ? 11.496 5.600 -24.000 1.00 97.81 195 ASN A C 1
ATOM 1485 O O . ASN A 1 195 ? 12.159 4.694 -23.495 1.00 97.81 195 ASN A O 1
ATOM 1489 N N . GLU A 1 196 ? 12.059 6.760 -24.355 1.00 97.38 196 GLU A N 1
ATOM 1490 C CA . GLU A 1 196 ? 13.510 7.004 -24.286 1.00 97.38 196 GLU A CA 1
ATOM 1491 C C . GLU A 1 196 ? 14.093 6.797 -22.871 1.00 97.38 196 GLU A C 1
ATOM 1493 O O . GLU A 1 196 ? 15.234 6.355 -22.719 1.00 97.38 196 GLU A O 1
ATOM 1498 N N . ALA A 1 197 ? 13.328 7.114 -21.820 1.00 96.94 197 ALA A N 1
ATOM 1499 C CA . ALA A 1 197 ? 13.773 6.927 -20.441 1.00 96.94 197 ALA A CA 1
ATOM 1500 C C . ALA A 1 197 ? 13.895 5.435 -20.101 1.00 96.94 197 ALA A C 1
ATOM 1502 O O . ALA A 1 197 ? 14.946 4.996 -19.632 1.00 96.94 197 ALA A O 1
ATOM 1503 N N . LEU A 1 198 ? 12.868 4.639 -20.410 1.00 97.44 198 LEU A N 1
ATOM 1504 C CA . LEU A 1 198 ? 12.888 3.196 -20.193 1.00 97.44 198 LEU A CA 1
ATOM 1505 C C . LEU A 1 198 ? 13.943 2.497 -21.064 1.00 97.44 198 LEU A C 1
ATOM 1507 O O . LEU A 1 198 ? 14.611 1.585 -20.583 1.00 97.44 198 LEU A O 1
ATOM 1511 N N . GLU A 1 199 ? 14.153 2.936 -22.306 1.00 97.56 199 GLU A N 1
ATOM 1512 C CA . GLU A 1 199 ? 15.220 2.407 -23.167 1.00 97.56 199 GLU A CA 1
ATOM 1513 C C . GLU A 1 199 ? 16.606 2.607 -22.539 1.00 97.56 199 GLU A C 1
ATOM 1515 O O . GLU A 1 199 ? 17.393 1.664 -22.462 1.00 97.56 199 GLU A O 1
ATOM 1520 N N . LYS A 1 200 ? 16.900 3.802 -22.003 1.00 96.81 200 LYS A N 1
ATOM 1521 C CA . LYS A 1 200 ? 18.167 4.059 -21.292 1.00 96.81 200 LYS A CA 1
ATOM 1522 C C . LYS A 1 200 ? 18.347 3.145 -20.083 1.00 96.81 200 LYS A C 1
ATOM 1524 O O . LYS A 1 200 ? 19.466 2.704 -19.828 1.00 96.81 200 LYS A O 1
ATOM 1529 N N . ILE A 1 201 ? 17.272 2.864 -19.350 1.00 95.88 201 ILE A N 1
ATOM 1530 C CA . ILE A 1 201 ? 17.288 1.952 -18.200 1.00 95.88 201 ILE A CA 1
ATOM 1531 C C . ILE A 1 201 ? 17.580 0.518 -18.658 1.00 95.88 201 ILE A C 1
ATOM 1533 O O . ILE A 1 201 ? 18.479 -0.124 -18.119 1.00 95.88 201 ILE A O 1
ATOM 1537 N N . ILE A 1 202 ? 16.861 0.028 -19.672 1.00 95.31 202 ILE A N 1
ATOM 1538 C CA . ILE A 1 202 ? 17.026 -1.331 -20.213 1.00 95.31 202 ILE A CA 1
ATOM 1539 C C . ILE A 1 202 ? 18.442 -1.539 -20.766 1.00 95.31 202 ILE A C 1
ATOM 1541 O O . ILE A 1 202 ? 19.038 -2.592 -20.540 1.00 95.31 202 ILE A O 1
ATOM 1545 N N . ASP A 1 203 ? 18.996 -0.529 -21.435 1.00 94.00 203 ASP A N 1
ATOM 1546 C CA . ASP A 1 203 ? 20.344 -0.558 -22.008 1.00 94.00 203 ASP A CA 1
ATOM 1547 C C . ASP A 1 203 ? 21.465 -0.406 -20.961 1.00 94.00 203 ASP A C 1
ATOM 1549 O O . ASP A 1 203 ? 22.645 -0.439 -21.316 1.00 94.00 203 ASP A O 1
ATOM 1553 N N . GLY A 1 204 ? 21.129 -0.187 -19.683 1.00 91.50 204 GLY A N 1
ATOM 1554 C CA . GLY A 1 204 ? 22.108 0.068 -18.622 1.00 91.50 204 GLY A CA 1
ATOM 1555 C C . GLY A 1 204 ? 22.838 1.409 -18.761 1.00 91.50 204 GLY A C 1
ATOM 1556 O O . GLY A 1 204 ? 23.956 1.562 -18.276 1.00 91.50 204 GLY A O 1
ATOM 1557 N N . LYS A 1 205 ? 22.230 2.379 -19.455 1.00 94.00 205 LYS A N 1
ATOM 1558 C CA . LYS A 1 205 ? 22.743 3.750 -19.632 1.00 94.00 205 LYS A CA 1
ATOM 1559 C C . LYS A 1 205 ? 22.291 4.702 -18.518 1.00 94.00 205 LYS A C 1
ATOM 1561 O O . LYS A 1 205 ? 22.806 5.815 -18.440 1.00 94.00 205 LYS A O 1
ATOM 1566 N N . ALA A 1 206 ? 21.323 4.292 -17.700 1.00 91.50 206 ALA A N 1
ATOM 1567 C CA . ALA A 1 206 ? 20.918 4.986 -16.482 1.00 91.50 206 ALA A CA 1
ATOM 1568 C C . ALA A 1 206 ? 21.623 4.367 -15.265 1.00 91.50 206 ALA A C 1
ATOM 1570 O O . ALA A 1 206 ? 21.719 3.144 -15.172 1.00 91.50 206 ALA A O 1
ATOM 1571 N N . ASP A 1 207 ? 22.105 5.209 -14.349 1.00 91.44 207 ASP A N 1
ATOM 1572 C CA . ASP A 1 207 ? 22.761 4.783 -13.110 1.00 91.44 207 ASP A CA 1
ATOM 1573 C C . ASP A 1 207 ? 21.884 5.113 -11.900 1.00 91.44 207 ASP A C 1
ATOM 1575 O O . ASP A 1 207 ? 21.549 6.274 -11.661 1.00 91.44 207 ASP A O 1
ATOM 1579 N N . PHE A 1 208 ? 21.536 4.079 -11.137 1.00 82.88 208 PHE A N 1
ATOM 1580 C CA . PHE A 1 208 ? 20.743 4.163 -9.912 1.00 82.88 208 PHE A CA 1
ATOM 1581 C C . PHE A 1 208 ? 21.582 3.910 -8.647 1.00 82.88 208 PHE A C 1
ATOM 1583 O O . PHE A 1 208 ? 21.028 3.697 -7.565 1.00 82.88 208 PHE A O 1
ATOM 1590 N N . GLY A 1 209 ? 22.915 3.896 -8.762 1.00 90.25 209 GLY A N 1
ATOM 1591 C CA . GLY A 1 209 ? 23.828 3.638 -7.650 1.00 90.25 209 GLY A CA 1
ATOM 1592 C C . GLY A 1 209 ? 23.560 2.283 -6.990 1.00 90.25 209 GLY A C 1
ATOM 1593 O O . GLY A 1 209 ? 23.492 1.249 -7.659 1.00 90.25 209 GLY A O 1
ATOM 1594 N N . ASP A 1 210 ? 23.352 2.289 -5.674 1.00 82.69 210 ASP A N 1
ATOM 1595 C CA . ASP A 1 210 ? 23.099 1.076 -4.883 1.00 82.69 210 ASP A CA 1
ATOM 1596 C C . ASP A 1 210 ? 21.783 0.366 -5.263 1.00 82.69 210 ASP A C 1
ATOM 1598 O O . ASP A 1 210 ? 21.602 -0.814 -4.963 1.00 82.69 210 ASP A O 1
ATOM 1602 N N . LYS A 1 211 ? 20.873 1.043 -5.980 1.00 80.88 211 LYS A N 1
ATOM 1603 C CA . LYS A 1 211 ? 19.594 0.476 -6.442 1.00 80.88 211 LYS A CA 1
ATOM 1604 C C . LYS A 1 211 ? 19.706 -0.253 -7.786 1.00 80.88 211 LYS A C 1
ATOM 1606 O O . LYS A 1 211 ? 18.724 -0.833 -8.240 1.00 80.88 211 LYS A O 1
ATOM 1611 N N . ASN A 1 212 ? 20.880 -0.282 -8.422 1.00 81.69 212 ASN A N 1
ATOM 1612 C CA . ASN A 1 212 ? 21.060 -0.919 -9.733 1.00 81.69 212 ASN A CA 1
ATOM 1613 C C . ASN A 1 212 ? 20.665 -2.409 -9.748 1.00 81.69 212 ASN A C 1
ATOM 1615 O O . ASN A 1 212 ? 20.157 -2.890 -10.759 1.00 81.69 212 ASN A O 1
ATOM 1619 N N . GLU A 1 213 ? 20.865 -3.149 -8.652 1.00 82.88 213 GLU A N 1
ATOM 1620 C CA . GLU A 1 213 ? 20.446 -4.558 -8.589 1.00 82.88 213 GLU A CA 1
ATOM 1621 C C . GLU A 1 213 ? 18.921 -4.699 -8.533 1.00 82.88 213 GLU A C 1
ATOM 1623 O O . GLU A 1 213 ? 18.345 -5.456 -9.312 1.00 82.88 213 GLU A O 1
ATOM 1628 N N . TYR A 1 214 ? 18.259 -3.880 -7.713 1.00 81.81 214 TYR A N 1
ATOM 1629 C CA . TYR A 1 214 ? 16.799 -3.792 -7.677 1.00 81.81 214 TYR A CA 1
ATOM 1630 C C . TYR A 1 214 ? 16.219 -3.461 -9.059 1.00 81.81 214 TYR A C 1
ATOM 1632 O O . TYR A 1 214 ? 15.275 -4.106 -9.510 1.00 81.81 214 TYR A O 1
ATOM 1640 N N . VAL A 1 215 ? 16.820 -2.514 -9.785 1.00 84.44 215 VAL A N 1
ATOM 1641 C CA . VAL A 1 215 ? 16.373 -2.162 -11.142 1.00 84.44 215 VAL A CA 1
ATOM 1642 C C . VAL A 1 215 ? 16.452 -3.362 -12.087 1.00 84.44 215 VAL A C 1
ATOM 1644 O O . VAL A 1 215 ? 15.501 -3.617 -12.827 1.00 84.44 215 VAL A O 1
ATOM 1647 N N . LYS A 1 216 ? 17.526 -4.162 -12.039 1.00 86.12 216 LYS A N 1
ATOM 1648 C CA . LYS A 1 216 ? 17.615 -5.391 -12.850 1.00 86.12 216 LYS A CA 1
ATOM 1649 C C . LYS A 1 216 ? 16.503 -6.378 -12.508 1.00 86.12 216 LYS A C 1
ATOM 1651 O O . LYS A 1 216 ? 15.891 -6.935 -13.421 1.00 86.12 216 LYS A O 1
ATOM 1656 N N . GLU A 1 217 ? 16.222 -6.583 -11.223 1.00 86.62 217 GLU A N 1
ATOM 1657 C CA . GLU A 1 217 ? 15.125 -7.448 -10.782 1.00 86.62 217 GLU A CA 1
ATOM 1658 C C . GLU A 1 217 ? 13.773 -6.952 -11.302 1.00 86.62 217 GLU A C 1
ATOM 1660 O O . GLU A 1 217 ? 12.982 -7.741 -11.824 1.00 86.62 217 GLU A O 1
ATOM 1665 N N . VAL A 1 218 ? 13.521 -5.643 -11.241 1.00 89.06 218 VAL A N 1
ATOM 1666 C CA . VAL A 1 218 ? 12.298 -5.032 -11.775 1.00 89.06 218 VAL A CA 1
ATOM 1667 C C . VAL A 1 218 ? 12.184 -5.236 -13.288 1.00 89.06 218 VAL A C 1
ATOM 1669 O O . VAL A 1 218 ? 11.106 -5.586 -13.770 1.00 89.06 218 VAL A O 1
ATOM 1672 N N . ILE A 1 219 ? 13.273 -5.117 -14.054 1.00 93.94 219 ILE A N 1
ATOM 1673 C CA . ILE A 1 219 ? 13.259 -5.397 -15.502 1.00 93.94 219 ILE A CA 1
ATOM 1674 C C . ILE A 1 219 ? 12.974 -6.881 -15.794 1.00 93.94 219 ILE A C 1
ATOM 1676 O O . ILE A 1 219 ? 12.238 -7.198 -16.735 1.00 93.94 219 ILE A O 1
ATOM 1680 N N . ILE A 1 220 ? 13.492 -7.808 -14.982 1.00 93.44 220 ILE A N 1
ATOM 1681 C CA . ILE A 1 220 ? 13.161 -9.240 -15.087 1.00 93.44 220 ILE A CA 1
ATOM 1682 C C . ILE A 1 220 ? 11.663 -9.463 -14.822 1.00 93.44 220 ILE A C 1
ATOM 1684 O O . ILE A 1 220 ? 10.991 -10.148 -15.603 1.00 93.44 220 ILE A O 1
ATOM 1688 N N . LYS A 1 221 ? 11.118 -8.846 -13.766 1.00 94.50 221 LYS A N 1
ATOM 1689 C CA . LYS A 1 221 ? 9.686 -8.900 -13.434 1.00 94.50 221 LYS A CA 1
ATOM 1690 C C . LYS A 1 221 ? 8.829 -8.315 -14.553 1.00 94.50 221 LYS A C 1
ATOM 1692 O O . LYS A 1 221 ? 7.854 -8.948 -14.952 1.00 94.50 221 LYS A O 1
ATOM 1697 N N . LEU A 1 222 ? 9.228 -7.182 -15.133 1.00 97.06 222 LEU A N 1
ATOM 1698 C CA . LEU A 1 222 ? 8.554 -6.563 -16.276 1.00 97.06 222 LEU A CA 1
ATOM 1699 C C . LEU A 1 222 ? 8.444 -7.545 -17.447 1.00 97.06 222 LEU A C 1
ATOM 1701 O O . LEU A 1 222 ? 7.347 -7.772 -17.954 1.00 97.06 222 LEU A O 1
ATOM 1705 N N . LYS A 1 223 ? 9.540 -8.208 -17.836 1.00 96.81 223 LYS A N 1
ATOM 1706 C CA . LYS A 1 223 ? 9.498 -9.230 -18.899 1.00 96.81 223 LYS A CA 1
ATOM 1707 C C . LYS A 1 223 ? 8.560 -10.391 -18.552 1.00 96.81 223 LYS A C 1
ATOM 1709 O O . LYS A 1 223 ? 7.818 -10.851 -19.421 1.00 96.81 223 LYS A O 1
ATOM 1714 N N . SER A 1 224 ? 8.552 -10.844 -17.298 1.00 95.88 224 SER A N 1
ATOM 1715 C CA . SER A 1 224 ? 7.643 -11.896 -16.814 1.00 95.88 224 SER A CA 1
ATOM 1716 C C . SER A 1 224 ? 6.162 -11.484 -16.906 1.00 95.88 224 SER A C 1
ATOM 1718 O O . SER A 1 224 ? 5.320 -12.243 -17.403 1.00 95.88 224 SER A O 1
ATOM 1720 N N . ILE A 1 225 ? 5.845 -10.249 -16.507 1.00 97.19 225 ILE A N 1
ATOM 1721 C CA . ILE A 1 225 ? 4.499 -9.667 -16.597 1.00 97.19 225 ILE A CA 1
ATOM 1722 C C . ILE A 1 225 ? 4.062 -9.546 -18.056 1.00 97.19 225 ILE A C 1
ATOM 1724 O O . ILE A 1 225 ? 2.983 -10.021 -18.404 1.00 97.19 225 ILE A O 1
ATOM 1728 N N . LEU A 1 226 ? 4.911 -8.995 -18.928 1.00 97.56 226 LEU A N 1
ATOM 1729 C CA . LEU A 1 226 ? 4.607 -8.852 -20.354 1.00 97.56 226 LEU A CA 1
ATOM 1730 C C . LEU A 1 226 ? 4.464 -10.207 -21.061 1.00 97.56 226 LEU A C 1
ATOM 1732 O O . LEU A 1 226 ? 3.638 -10.340 -21.959 1.00 97.56 226 LEU A O 1
ATOM 1736 N N . THR A 1 227 ? 5.208 -11.231 -20.629 1.00 96.50 227 THR A N 1
ATOM 1737 C CA . THR A 1 227 ? 5.039 -12.612 -21.120 1.00 96.50 227 THR A CA 1
ATOM 1738 C C . THR A 1 227 ? 3.664 -13.172 -20.754 1.00 96.50 227 THR A C 1
ATOM 1740 O O . THR A 1 227 ? 3.029 -13.859 -21.553 1.00 96.50 227 THR A O 1
ATOM 1743 N N . THR A 1 228 ? 3.190 -12.888 -19.539 1.00 94.56 228 THR A N 1
ATOM 1744 C CA . THR A 1 228 ? 1.870 -13.337 -19.071 1.00 94.56 228 THR A CA 1
ATOM 1745 C C . THR A 1 228 ? 0.735 -12.555 -19.749 1.00 94.56 228 THR A C 1
ATOM 1747 O O . THR A 1 228 ? -0.303 -13.137 -20.089 1.00 94.56 228 THR A O 1
ATOM 1750 N N . GLY A 1 229 ? 0.952 -11.262 -19.988 1.00 94.69 229 GLY A N 1
ATOM 1751 C CA . GLY A 1 229 ? -0.069 -10.267 -20.308 1.00 94.69 229 GLY A CA 1
ATOM 1752 C C . GLY A 1 229 ? -0.480 -9.534 -19.033 1.00 94.69 229 GLY A C 1
ATOM 1753 O O . GLY A 1 229 ? -1.057 -10.143 -18.126 1.00 94.69 229 GLY A O 1
ATOM 1754 N N . ALA A 1 230 ? -0.154 -8.242 -18.943 1.00 93.81 230 ALA A N 1
ATOM 1755 C CA . ALA A 1 230 ? -0.405 -7.419 -17.758 1.00 93.81 230 ALA A CA 1
ATOM 1756 C C . ALA A 1 230 ? -1.898 -7.363 -17.392 1.00 93.81 230 ALA A C 1
ATOM 1758 O O . ALA A 1 230 ? -2.247 -7.319 -16.215 1.00 93.81 230 ALA A O 1
ATOM 1759 N N . GLU A 1 231 ? -2.778 -7.442 -18.390 1.00 94.00 231 GLU A N 1
ATOM 1760 C CA . GLU A 1 231 ? -4.233 -7.468 -18.257 1.00 94.00 231 GLU A CA 1
ATOM 1761 C C . GLU A 1 231 ? -4.769 -8.729 -17.561 1.00 94.00 231 GLU A C 1
ATOM 1763 O O . GLU A 1 231 ? -5.876 -8.720 -17.028 1.00 94.00 231 GLU A O 1
ATOM 1768 N N . LYS A 1 232 ? -3.991 -9.820 -17.542 1.00 95.31 232 LYS A N 1
ATOM 1769 C CA . LYS A 1 232 ? -4.375 -11.083 -16.885 1.00 95.31 232 LYS A CA 1
ATOM 1770 C C . LYS A 1 232 ? -3.969 -11.141 -15.417 1.00 95.31 232 LYS A C 1
ATOM 1772 O O . LYS A 1 232 ? -4.328 -12.091 -14.723 1.00 95.31 232 LYS A O 1
ATOM 1777 N N . ILE A 1 233 ? -3.189 -10.169 -14.956 1.00 95.31 233 ILE A N 1
ATOM 1778 C CA . ILE A 1 233 ? -2.751 -10.053 -13.570 1.00 95.31 233 ILE A CA 1
ATOM 1779 C C . ILE A 1 233 ? -3.542 -8.903 -12.954 1.00 95.31 233 ILE A C 1
ATOM 1781 O O . ILE A 1 233 ? -3.519 -7.789 -13.473 1.00 95.31 233 ILE A O 1
ATOM 1785 N N . SER A 1 234 ? -4.257 -9.164 -11.863 1.00 95.50 234 SER A N 1
ATOM 1786 C CA . SER A 1 234 ? -4.991 -8.120 -11.143 1.00 95.50 234 SER A CA 1
ATOM 1787 C C . SER A 1 234 ? -4.051 -7.027 -10.634 1.00 95.50 234 SER A C 1
ATOM 1789 O O . SER A 1 234 ? -2.885 -7.289 -10.338 1.00 95.50 234 SER A O 1
ATOM 1791 N N . ASP A 1 235 ? -4.566 -5.808 -10.522 1.00 95.19 235 ASP A N 1
ATOM 1792 C CA . ASP A 1 235 ? -3.858 -4.730 -9.836 1.00 95.19 235 ASP A CA 1
ATOM 1793 C C . ASP A 1 235 ? -3.807 -4.994 -8.328 1.00 95.19 235 ASP A C 1
ATOM 1795 O O . ASP A 1 235 ? -4.665 -5.689 -7.773 1.00 95.19 235 ASP A O 1
ATOM 1799 N N . LEU A 1 236 ? -2.778 -4.454 -7.670 1.00 92.69 236 LEU A N 1
ATOM 1800 C CA . LEU A 1 236 ? -2.657 -4.545 -6.221 1.00 92.69 236 LEU A CA 1
ATOM 1801 C C . LEU A 1 236 ? -3.759 -3.709 -5.567 1.00 92.69 236 LEU A C 1
ATOM 1803 O O . LEU A 1 236 ? -3.865 -2.509 -5.799 1.00 92.69 236 LEU A O 1
ATOM 1807 N N . GLU A 1 237 ? -4.553 -4.366 -4.732 1.00 94.75 237 GLU A N 1
ATOM 1808 C CA . GLU A 1 237 ? -5.580 -3.758 -3.895 1.00 94.75 237 GLU A CA 1
ATOM 1809 C C . GLU A 1 237 ? -5.415 -4.312 -2.478 1.00 94.75 237 GLU A C 1
ATOM 1811 O O . GLU A 1 237 ? -5.372 -5.530 -2.271 1.00 94.75 237 GLU A O 1
ATOM 1816 N N . GLN A 1 238 ? -5.321 -3.417 -1.497 1.00 94.81 238 GLN A N 1
ATOM 1817 C CA . GLN A 1 238 ? -5.221 -3.777 -0.087 1.00 94.81 238 GLN A CA 1
ATOM 1818 C C . GLN A 1 238 ? -6.483 -3.424 0.664 1.00 94.81 238 GLN A C 1
ATOM 1820 O O . GLN A 1 238 ? -7.079 -2.376 0.433 1.00 94.81 238 GLN A O 1
ATOM 1825 N N . LYS A 1 239 ? -6.870 -4.289 1.602 1.00 96.50 239 LYS A N 1
ATOM 1826 C CA . LYS A 1 239 ? -8.017 -4.049 2.474 1.00 96.50 239 LYS A CA 1
ATOM 1827 C C . LYS A 1 239 ? -7.624 -4.192 3.920 1.00 96.50 239 LYS A C 1
ATOM 1829 O O . LYS A 1 239 ? -6.932 -5.138 4.293 1.00 96.50 239 LYS A O 1
ATOM 1834 N N . ILE A 1 240 ? -8.119 -3.264 4.721 1.00 97.25 240 ILE A N 1
ATOM 1835 C CA . ILE A 1 240 ? -7.950 -3.292 6.160 1.00 97.25 240 ILE A CA 1
ATOM 1836 C C . ILE A 1 240 ? -9.171 -2.701 6.847 1.00 97.25 240 ILE A C 1
ATOM 1838 O O . ILE A 1 240 ? -9.732 -1.699 6.406 1.00 97.25 240 ILE A O 1
ATOM 1842 N N . ASP A 1 241 ? -9.604 -3.337 7.925 1.00 97.19 241 ASP A N 1
ATOM 1843 C CA . ASP A 1 241 ? -10.723 -2.845 8.710 1.00 97.19 241 ASP A CA 1
ATOM 1844 C C . ASP A 1 241 ? -10.255 -1.767 9.689 1.00 97.19 241 ASP A C 1
ATOM 1846 O O . ASP A 1 241 ? -9.114 -1.767 10.138 1.00 97.19 241 ASP A O 1
ATOM 1850 N N . PHE A 1 242 ? -11.151 -0.857 10.055 1.00 96.56 242 PHE A N 1
ATOM 1851 C CA . PHE A 1 242 ? -10.935 0.141 11.090 1.00 96.56 242 PHE A CA 1
ATOM 1852 C C . PHE A 1 242 ? -12.166 0.242 11.984 1.00 96.56 242 PHE A C 1
ATOM 1854 O O . PHE A 1 242 ? -13.284 0.495 11.523 1.00 96.56 242 PHE A O 1
ATOM 1861 N N . GLN A 1 243 ? -11.956 0.052 13.282 1.00 94.38 243 GLN A N 1
ATOM 1862 C CA . GLN A 1 243 ? -13.006 0.119 14.290 1.00 94.38 243 GLN A CA 1
ATOM 1863 C C . GLN A 1 243 ? -12.411 0.550 15.628 1.00 94.38 243 GLN A C 1
ATOM 1865 O O . GLN A 1 243 ? -11.310 0.141 15.985 1.00 94.38 243 GLN A O 1
ATOM 1870 N N . ASN A 1 244 ? -13.146 1.3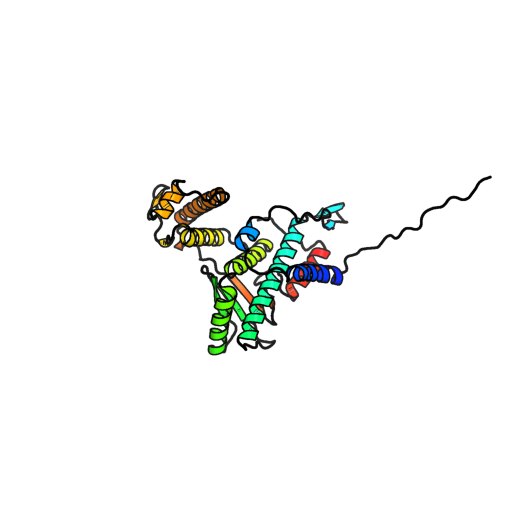67 16.391 1.00 91.12 244 ASN A N 1
ATOM 1871 C CA . ASN A 1 244 ? -12.732 1.808 17.731 1.00 91.12 244 ASN A CA 1
ATOM 1872 C C . ASN A 1 244 ? -11.309 2.398 17.773 1.00 91.12 244 ASN A C 1
ATOM 1874 O O . ASN A 1 244 ? -10.555 2.173 18.716 1.00 91.12 244 ASN A O 1
ATOM 1878 N N . GLY A 1 245 ? -10.936 3.143 16.731 1.00 90.81 245 GLY A N 1
ATOM 1879 C CA . GLY A 1 245 ? -9.631 3.790 16.641 1.00 90.81 245 GLY A CA 1
ATOM 1880 C C . GLY A 1 245 ? -8.470 2.856 16.294 1.00 90.81 245 GLY A C 1
ATOM 1881 O O . GLY A 1 245 ? -7.323 3.268 16.424 1.00 90.81 245 GLY A O 1
ATOM 1882 N N . SER A 1 246 ? -8.735 1.615 15.885 1.00 92.88 246 SER A N 1
ATOM 1883 C CA . SER A 1 246 ? -7.699 0.636 15.553 1.00 92.88 246 SER A CA 1
ATOM 1884 C C . SER A 1 246 ? -7.935 0.007 14.187 1.00 92.88 246 SER A C 1
ATOM 1886 O O . SER A 1 246 ? -9.058 -0.373 13.852 1.00 92.88 246 SER A O 1
ATOM 1888 N N . LEU A 1 247 ? -6.857 -0.131 13.423 1.00 95.56 247 LEU A N 1
ATOM 1889 C CA . LEU A 1 247 ? -6.778 -0.952 12.227 1.00 95.56 247 LEU A CA 1
ATOM 1890 C C . LEU A 1 247 ? -6.787 -2.443 12.602 1.00 95.56 247 LEU A C 1
ATOM 1892 O O . LEU A 1 247 ? -6.190 -2.846 13.602 1.00 95.56 247 LEU A O 1
ATOM 1896 N N . ILE A 1 248 ? -7.475 -3.254 11.802 1.00 94.31 248 ILE A N 1
ATOM 1897 C CA . ILE A 1 248 ? -7.723 -4.679 12.034 1.00 94.31 248 ILE A CA 1
ATOM 1898 C C . ILE A 1 248 ? -7.446 -5.433 10.733 1.00 94.31 248 ILE A C 1
ATOM 1900 O O . ILE A 1 248 ? -8.052 -5.153 9.698 1.00 94.31 248 ILE A O 1
ATOM 1904 N N . ASP A 1 249 ? -6.535 -6.402 10.793 1.00 93.62 249 ASP A N 1
ATOM 1905 C CA . ASP A 1 249 ? -6.116 -7.183 9.631 1.00 93.62 249 ASP A CA 1
ATOM 1906 C C . ASP A 1 249 ? -7.246 -8.095 9.143 1.00 93.62 249 ASP A C 1
ATOM 1908 O O . ASP A 1 249 ? -7.844 -8.840 9.922 1.00 93.62 249 ASP A O 1
ATOM 1912 N N . ILE A 1 250 ? -7.532 -8.066 7.844 1.00 91.44 250 ILE A N 1
ATOM 1913 C CA . ILE A 1 250 ? -8.585 -8.890 7.240 1.00 91.44 250 ILE A CA 1
ATOM 1914 C C . ILE A 1 250 ? -8.009 -10.259 6.875 1.00 91.44 250 ILE A C 1
ATOM 1916 O O . ILE A 1 250 ? -6.835 -10.384 6.523 1.00 91.44 250 ILE A O 1
ATOM 1920 N N . ASP A 1 251 ? -8.835 -11.302 7.001 1.00 82.38 251 ASP A N 1
ATOM 1921 C CA . ASP A 1 251 ? -8.507 -12.679 6.620 1.00 82.38 251 ASP A CA 1
ATOM 1922 C C . ASP A 1 251 ? -7.167 -13.177 7.183 1.00 82.38 251 ASP A C 1
ATOM 1924 O O . ASP A 1 251 ? -6.460 -13.952 6.540 1.00 82.38 251 ASP A O 1
ATOM 1928 N N . SER A 1 252 ? -6.796 -12.756 8.389 1.00 77.12 252 SER A N 1
ATOM 1929 C CA . SER A 1 252 ? -5.487 -13.055 8.970 1.00 77.12 252 SER A CA 1
ATOM 1930 C C . SER A 1 252 ? -5.626 -13.840 10.271 1.00 77.12 252 SER A C 1
ATOM 1932 O O . SER A 1 252 ? -6.365 -13.454 11.175 1.00 77.12 252 SER A O 1
ATOM 1934 N N . ASN A 1 253 ? -4.897 -14.955 10.366 1.00 72.38 253 ASN A N 1
ATOM 1935 C CA . ASN A 1 253 ? -4.772 -15.747 11.594 1.00 72.38 253 ASN A CA 1
ATOM 1936 C C . ASN A 1 253 ? -3.792 -15.089 12.580 1.00 72.38 253 ASN A C 1
ATOM 1938 O O . ASN A 1 253 ? -3.908 -15.262 13.792 1.00 72.38 253 ASN A O 1
ATOM 1942 N N . ILE A 1 254 ? -2.818 -14.353 12.042 1.00 73.81 254 ILE A N 1
ATOM 1943 C CA . ILE A 1 254 ? -1.850 -13.526 12.757 1.00 73.81 254 ILE A CA 1
ATOM 1944 C C . ILE A 1 254 ? -2.088 -12.083 12.320 1.00 73.81 254 ILE A C 1
ATOM 1946 O O . ILE A 1 254 ? -1.931 -11.777 11.144 1.00 73.81 254 ILE A O 1
ATOM 1950 N N . GLY A 1 255 ? -2.458 -11.206 13.248 1.00 82.56 255 GLY A N 1
ATOM 1951 C CA . GLY A 1 255 ? -2.729 -9.801 12.955 1.00 82.56 255 GLY A CA 1
ATOM 1952 C C . GLY A 1 255 ? -2.405 -8.908 14.144 1.00 82.56 255 GLY A C 1
ATOM 1953 O O . GLY A 1 255 ? -2.151 -9.393 15.250 1.00 82.56 255 GLY A O 1
ATOM 1954 N N . PHE A 1 256 ? -2.427 -7.606 13.901 1.00 83.56 256 PHE A N 1
ATOM 1955 C CA . PHE A 1 256 ? -2.020 -6.567 14.844 1.00 83.56 256 PHE A CA 1
ATOM 1956 C C . PHE A 1 256 ? -3.196 -5.719 15.340 1.00 83.56 256 PHE A C 1
ATOM 1958 O O . PHE A 1 256 ? -2.994 -4.771 16.093 1.00 83.56 256 PHE A O 1
ATOM 1965 N N . GLY A 1 257 ? -4.432 -6.071 14.968 1.00 84.81 257 GLY A N 1
ATOM 1966 C CA . GLY A 1 257 ? -5.623 -5.537 15.624 1.00 84.81 257 GLY A CA 1
ATOM 1967 C C . GLY A 1 257 ? -5.706 -5.969 17.101 1.00 84.81 257 GLY A C 1
ATOM 1968 O O . GLY A 1 257 ? -5.127 -6.997 17.467 1.00 84.81 257 GLY A O 1
ATOM 1969 N N . PRO A 1 258 ? -6.450 -5.247 17.963 1.00 78.81 258 PRO A N 1
ATOM 1970 C CA . PRO A 1 258 ? -6.459 -5.479 19.414 1.00 78.81 258 PRO A CA 1
ATOM 1971 C C . PRO A 1 258 ? -6.702 -6.941 19.836 1.00 78.81 258 PRO A C 1
ATOM 1973 O O . PRO A 1 258 ? -5.943 -7.500 20.630 1.00 78.81 258 PRO A O 1
ATOM 1976 N N . ASP A 1 259 ? -7.707 -7.598 19.250 1.00 78.88 259 ASP A N 1
ATOM 1977 C CA . ASP A 1 259 ? -8.039 -8.999 19.559 1.00 78.88 259 ASP A CA 1
ATOM 1978 C C . ASP A 1 259 ? -7.111 -10.008 18.852 1.00 78.88 259 ASP A C 1
ATOM 1980 O O . ASP A 1 259 ? -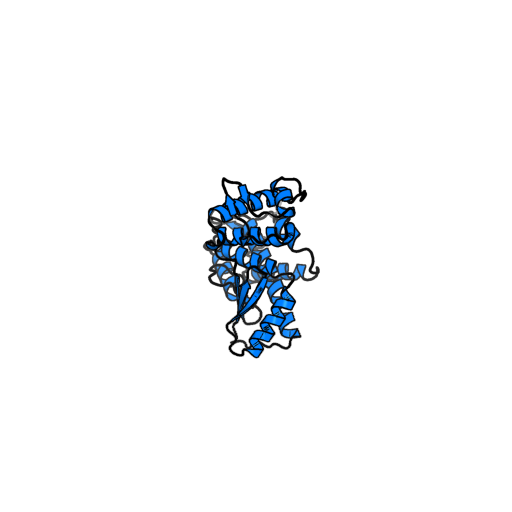6.883 -11.127 19.333 1.00 78.88 259 ASP A O 1
ATOM 1984 N N . GLN A 1 260 ? -6.535 -9.612 17.716 1.00 79.00 260 GLN A N 1
ATOM 1985 C CA . GLN A 1 260 ? -5.646 -10.450 16.907 1.00 79.00 260 GLN A CA 1
ATOM 1986 C C . GLN A 1 260 ? -4.262 -10.565 17.547 1.00 79.00 260 GLN A C 1
ATOM 1988 O O . GLN A 1 260 ? -3.726 -11.671 17.659 1.00 79.00 260 GLN A O 1
ATOM 1993 N N . LEU A 1 261 ? -3.732 -9.452 18.062 1.00 73.31 261 LEU A N 1
ATOM 1994 C CA . LEU A 1 261 ? -2.436 -9.403 18.733 1.00 73.31 261 LEU A CA 1
ATOM 1995 C C . LEU A 1 261 ? -2.418 -10.320 19.960 1.00 73.31 261 LEU A C 1
ATOM 1997 O O . LEU A 1 261 ? -1.477 -11.093 20.163 1.00 73.31 261 LEU A O 1
ATOM 2001 N N . LYS A 1 262 ? -3.498 -10.291 20.753 1.00 67.94 262 LYS A N 1
ATOM 2002 C CA . LYS A 1 262 ? -3.662 -11.171 21.914 1.00 67.94 262 LYS A CA 1
ATOM 2003 C C . LYS A 1 262 ? -3.652 -12.647 21.507 1.00 67.94 262 LYS A C 1
ATOM 2005 O O . LYS A 1 262 ? -2.944 -13.452 22.113 1.00 67.94 262 LYS A O 1
ATOM 2010 N N . THR A 1 263 ? -4.408 -12.993 20.467 1.00 67.44 263 THR A N 1
ATOM 2011 C CA . THR A 1 263 ? -4.536 -14.369 19.962 1.00 67.44 263 THR A CA 1
ATOM 2012 C C . THR A 1 263 ? -3.203 -14.916 19.446 1.00 67.44 263 THR A C 1
ATOM 2014 O O . THR A 1 263 ? -2.831 -16.059 19.744 1.00 67.44 263 THR A O 1
ATOM 2017 N N . TRP A 1 264 ? -2.448 -14.096 18.713 1.00 67.19 264 TRP A N 1
ATOM 2018 C CA . TRP A 1 264 ? -1.113 -14.460 18.251 1.00 67.19 264 TRP A CA 1
ATOM 2019 C C . TRP A 1 264 ? -0.152 -14.680 19.421 1.00 67.19 264 TRP A C 1
ATOM 2021 O O . TRP A 1 264 ? 0.512 -15.716 19.475 1.00 67.19 264 TRP A O 1
ATOM 2031 N N . PHE A 1 265 ? -0.118 -13.762 20.388 1.00 61.62 265 PHE A N 1
ATOM 2032 C CA . PHE A 1 265 ? 0.774 -13.868 21.540 1.00 61.62 265 PHE A CA 1
ATOM 2033 C C . PHE A 1 265 ? 0.497 -15.132 22.373 1.00 61.62 265 PHE A C 1
ATOM 2035 O O . PHE A 1 265 ? 1.419 -15.870 22.737 1.00 61.62 265 PHE A O 1
ATOM 2042 N N . ASP A 1 266 ? -0.782 -15.439 22.609 1.00 60.59 266 ASP A N 1
ATOM 2043 C CA . ASP A 1 266 ? -1.212 -16.657 23.303 1.00 60.59 266 ASP A CA 1
ATOM 2044 C C . ASP A 1 266 ? -0.770 -17.924 22.537 1.00 60.59 266 ASP A C 1
ATOM 2046 O O . ASP A 1 266 ? -0.315 -18.913 23.131 1.00 60.59 266 ASP A O 1
ATOM 2050 N N . SER A 1 267 ? -0.832 -17.883 21.203 1.00 57.53 267 SER A N 1
ATOM 2051 C CA . SER A 1 267 ? -0.370 -18.964 20.330 1.00 57.53 267 SER A CA 1
ATOM 2052 C C . SER A 1 267 ? 1.150 -19.129 20.388 1.00 57.53 267 SER A C 1
ATOM 2054 O O . SER A 1 267 ? 1.621 -20.251 20.612 1.00 57.53 267 SER A O 1
ATOM 2056 N N . PHE A 1 268 ? 1.907 -18.035 20.263 1.00 57.25 268 PHE A N 1
ATOM 2057 C CA . PHE A 1 268 ? 3.370 -18.000 20.346 1.00 57.25 268 PHE A CA 1
ATOM 2058 C C . PHE A 1 268 ? 3.869 -18.614 21.661 1.00 57.25 268 PHE A C 1
ATOM 2060 O O . PHE A 1 268 ? 4.664 -19.554 21.648 1.00 57.25 268 PHE A O 1
ATOM 2067 N N . ARG A 1 269 ? 3.298 -18.196 22.799 1.00 51.56 269 ARG A N 1
ATOM 2068 C CA . ARG A 1 269 ? 3.637 -18.722 24.134 1.00 51.56 269 ARG A CA 1
ATOM 2069 C C . ARG A 1 269 ? 3.405 -20.227 24.274 1.00 51.56 269 ARG A C 1
ATOM 2071 O O . ARG A 1 269 ? 4.138 -20.909 24.983 1.00 51.56 269 ARG A O 1
ATOM 2078 N N . SER A 1 270 ? 2.377 -20.761 23.617 1.00 51.69 270 SER A N 1
ATOM 2079 C CA . SER A 1 270 ? 2.058 -22.194 23.682 1.00 51.69 270 SER A CA 1
ATOM 2080 C C . SER A 1 270 ? 2.942 -23.075 22.784 1.00 51.69 270 SER A C 1
ATOM 2082 O O . SER A 1 270 ? 2.748 -24.291 22.743 1.00 51.69 270 SER A O 1
ATOM 2084 N N . GLY A 1 271 ? 3.891 -22.484 22.043 1.00 49.78 271 GLY A N 1
ATOM 2085 C CA . GLY A 1 271 ? 4.718 -23.176 21.045 1.00 49.78 271 GLY A CA 1
ATOM 2086 C C . GLY A 1 271 ? 3.944 -23.618 19.795 1.00 49.78 271 GLY A C 1
ATOM 2087 O O . GLY A 1 271 ? 4.489 -24.329 18.947 1.00 49.78 271 GLY A O 1
ATOM 2088 N N . ARG A 1 272 ? 2.666 -23.219 19.692 1.00 48.72 272 ARG A N 1
ATOM 2089 C CA . ARG A 1 272 ? 1.765 -23.488 18.557 1.00 48.72 272 ARG A CA 1
ATOM 2090 C C . ARG A 1 272 ? 1.760 -22.350 17.542 1.00 48.72 272 ARG A C 1
ATOM 2092 O O . ARG A 1 272 ? 1.525 -22.593 16.366 1.00 48.72 272 ARG A O 1
ATOM 2099 N N . GLY A 1 273 ? 2.050 -21.131 17.990 1.00 50.56 273 GLY A N 1
ATOM 2100 C CA . GLY A 1 273 ? 2.299 -19.976 17.139 1.00 50.56 273 GLY A CA 1
ATOM 2101 C C . GLY A 1 273 ? 3.672 -20.118 16.511 1.00 50.56 273 GLY A C 1
ATOM 2102 O O . GLY A 1 273 ? 4.659 -19.606 17.031 1.00 50.56 273 GLY A O 1
ATOM 2103 N N . ARG A 1 274 ? 3.741 -20.883 15.426 1.00 50.25 274 ARG A N 1
ATOM 2104 C CA . ARG A 1 274 ? 4.926 -20.950 14.581 1.00 50.25 274 ARG A CA 1
ATOM 2105 C C . ARG A 1 274 ? 4.710 -20.016 13.408 1.00 50.25 274 ARG A C 1
ATOM 2107 O O . ARG A 1 274 ? 3.693 -20.097 12.728 1.00 50.25 274 ARG A O 1
ATOM 2114 N N . TRP A 1 275 ? 5.689 -19.154 13.184 1.00 51.19 275 TRP A N 1
ATOM 2115 C CA . TRP A 1 275 ? 5.815 -18.426 11.936 1.00 51.19 275 TRP A CA 1
ATOM 2116 C C . TRP A 1 275 ? 6.232 -19.443 10.880 1.00 51.19 275 TRP A C 1
ATOM 2118 O O . TRP A 1 275 ? 7.371 -19.910 10.884 1.00 51.19 275 TRP A O 1
ATOM 2128 N N . ASN A 1 276 ? 5.298 -19.852 10.026 1.00 40.25 276 ASN A N 1
ATOM 2129 C CA . ASN A 1 276 ? 5.643 -20.605 8.829 1.00 40.25 276 ASN A CA 1
ATOM 2130 C C . ASN A 1 276 ? 6.087 -19.597 7.768 1.00 40.25 276 ASN A C 1
ATOM 2132 O O . ASN A 1 276 ? 5.337 -19.287 6.854 1.00 40.25 276 ASN A O 1
ATOM 2136 N N . ALA A 1 277 ? 7.332 -19.129 7.860 1.00 35.25 277 ALA A N 1
ATOM 2137 C CA . ALA A 1 277 ? 8.032 -18.528 6.723 1.00 35.25 277 ALA A CA 1
ATOM 2138 C C . ALA A 1 277 ? 8.475 -19.631 5.736 1.00 35.25 277 ALA A C 1
ATOM 2140 O O . ALA A 1 277 ? 9.636 -19.730 5.357 1.00 35.25 277 ALA A O 1
ATOM 2141 N N . LYS A 1 278 ? 7.559 -20.554 5.419 1.00 29.70 278 LYS A N 1
ATOM 2142 C CA . LYS A 1 278 ? 7.688 -21.477 4.294 1.00 29.70 278 LYS A CA 1
ATOM 2143 C C . LYS A 1 278 ? 6.676 -21.039 3.246 1.00 29.70 278 LYS A C 1
ATOM 2145 O O . LYS A 1 278 ? 5.606 -21.636 3.139 1.00 29.70 278 LYS A O 1
ATOM 2150 N N . ALA A 1 279 ? 7.041 -19.987 2.535 1.00 30.78 279 ALA A N 1
ATOM 2151 C CA . ALA A 1 279 ? 6.693 -19.764 1.145 1.00 30.78 279 ALA A CA 1
ATOM 2152 C C . ALA A 1 279 ? 8.010 -19.414 0.448 1.00 30.78 279 ALA A C 1
ATOM 2154 O O . ALA A 1 279 ? 8.764 -18.615 1.049 1.00 30.78 279 ALA A O 1
#

Sequence (279 aa):
MRCVNNGPIGNGVNGYYNQDNLISLMSKEAAKKQNQTATSGIESMFAAESNLSTDKGVYDSKTGTWASSGNLSLALRNLEERDAFNQIINNALTKAGIKLSSKEKMTLTIDKDGQISVSGIDDQAKKTKIEETLNNALKDVSVELMMHIESVKAMNGKENTKVLDKWMVYNFLKEEAGQDLNELKLVNGEIVGANEALEKIIDGKADFGDKNEYVKEVIIKLKSILTTGAEKISDLEQKIDFQNGSLIDIDSNIGFGPDQLKTWFDSFRSGRGRWNAKA

Foldseek 3Di:
DDDDDDDDDDDDPPPDCDPCNVVVVLVVVLVVCPPDDDDDPPCCVPPPPDDPPPVAAPQDPVVRDGDDPVVVVLVSVLLSVQVVLLCLLVVLCVVLVHDDDQPQKKKWKQFLQLQTAIDRDPPPVSRVSSSVSCCVSCVPPSVVVLVSLQSQCLLQVNHDVLQVLLSVLQVCCCPQQVDDLLQWAQDPNDIPRGDPRVVCLVVVVDDPDVCNVVSVVSVVSSSVCRVVPVVVHDHDMDMWMDGPSGIWRPPGCATNTPVRPVSLVVCVVVVNNDRPNPD